Protein AF-0000000067923051 (afdb_homodimer)

Structure (mmCIF, N/CA/C/O backbone):
data_AF-0000000067923051-model_v1
#
loop_
_entity.id
_entity.type
_entity.pdbx_description
1 polymer 'DUF2214 family protein'
#
loop_
_atom_site.group_PDB
_atom_site.id
_atom_site.type_symbol
_atom_site.label_atom_id
_atom_site.label_alt_id
_atom_site.label_comp_id
_atom_site.label_asym_id
_atom_site.label_entity_id
_atom_site.label_seq_id
_atom_site.pdbx_PDB_ins_code
_atom_site.Cartn_x
_atom_site.Cartn_y
_atom_site.Cartn_z
_atom_site.occupancy
_atom_site.B_iso_or_equiv
_atom_site.auth_seq_id
_atom_site.auth_comp_id
_atom_site.auth_asym_id
_atom_site.auth_atom_id
_atom_site.pdbx_PDB_model_num
ATOM 1 N N . MET A 1 1 ? -1.941 29.609 -0.959 1 61.81 1 MET A N 1
ATOM 2 C CA . MET A 1 1 ? -1.541 28.203 -0.786 1 61.81 1 MET A CA 1
ATOM 3 C C . MET A 1 1 ? -0.637 27.766 -1.928 1 61.81 1 MET A C 1
ATOM 5 O O . MET A 1 1 ? -0.939 28 -3.098 1 61.81 1 MET A O 1
ATOM 9 N N . ASP A 1 2 ? 0.569 27.281 -1.542 1 86.69 2 ASP A N 1
ATOM 10 C CA . ASP A 1 2 ? 1.596 27.062 -2.557 1 86.69 2 ASP A CA 1
ATOM 11 C C . ASP A 1 2 ? 1.336 25.781 -3.334 1 86.69 2 ASP A C 1
ATOM 13 O O . ASP A 1 2 ? 1.237 24.703 -2.744 1 86.69 2 ASP A O 1
ATOM 17 N N . THR A 1 3 ? 0.92 25.875 -4.52 1 93.81 3 THR A N 1
ATOM 18 C CA . THR A 1 3 ? 0.62 24.797 -5.457 1 93.81 3 THR A CA 1
ATOM 19 C C . THR A 1 3 ? 1.786 23.812 -5.547 1 93.81 3 THR A C 1
ATOM 21 O O . THR A 1 3 ? 1.579 22.609 -5.637 1 93.81 3 THR A O 1
ATOM 24 N N . THR A 1 4 ? 2.941 24.328 -5.488 1 95.94 4 THR A N 1
ATOM 25 C CA . THR A 1 4 ? 4.121 23.469 -5.535 1 95.94 4 THR A CA 1
ATOM 26 C C . THR A 1 4 ? 4.152 22.516 -4.34 1 95.94 4 THR A C 1
ATOM 28 O O . THR A 1 4 ? 4.41 21.328 -4.492 1 95.94 4 THR A O 1
ATOM 31 N N . ASP A 1 5 ? 3.881 23.047 -3.227 1 96.62 5 ASP A N 1
ATOM 32 C CA . ASP A 1 5 ? 3.855 22.234 -2.01 1 96.62 5 ASP A CA 1
ATOM 33 C C . ASP A 1 5 ? 2.812 21.125 -2.111 1 96.62 5 ASP A C 1
ATOM 35 O O . ASP A 1 5 ? 3.096 19.969 -1.783 1 96.62 5 ASP A O 1
ATOM 39 N N . LEU A 1 6 ? 1.64 21.484 -2.541 1 96.75 6 LEU A N 1
ATOM 40 C CA . LEU A 1 6 ? 0.567 20.5 -2.676 1 96.75 6 LEU A CA 1
ATOM 41 C C . LEU A 1 6 ? 0.944 19.422 -3.676 1 96.75 6 LEU A C 1
ATOM 43 O O . LEU A 1 6 ? 0.779 18.234 -3.4 1 96.75 6 LEU A O 1
ATOM 47 N N . LEU A 1 7 ? 1.482 19.812 -4.812 1 98 7 LEU A N 1
ATOM 48 C CA . LEU A 1 7 ? 1.81 18.859 -5.867 1 98 7 LEU A CA 1
ATOM 49 C C . LEU A 1 7 ? 2.91 17.906 -5.422 1 98 7 LEU A C 1
ATOM 51 O O . LEU A 1 7 ? 2.857 16.719 -5.715 1 98 7 LEU A O 1
ATOM 55 N N . LEU A 1 8 ? 3.889 18.422 -4.703 1 98.06 8 LEU A N 1
ATOM 56 C CA . LEU A 1 8 ? 4.965 17.578 -4.195 1 98.06 8 LEU A CA 1
ATOM 57 C C . LEU A 1 8 ? 4.441 16.609 -3.143 1 98.06 8 LEU A C 1
ATOM 59 O O . LEU A 1 8 ? 4.848 15.438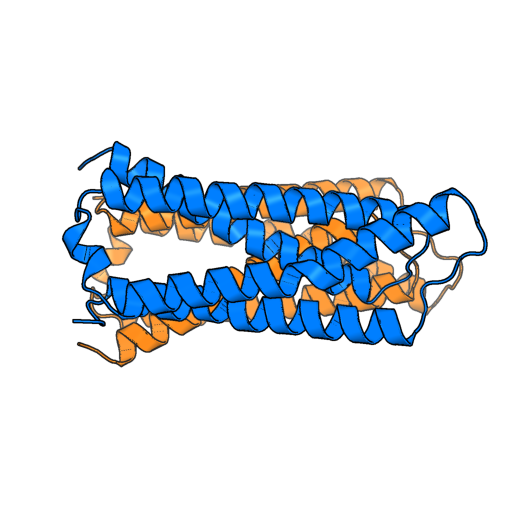 -3.111 1 98.06 8 LEU A O 1
ATOM 63 N N . ALA A 1 9 ? 3.57 17.062 -2.297 1 97.62 9 ALA A N 1
ATOM 64 C CA . ALA A 1 9 ? 2.969 16.203 -1.291 1 97.62 9 ALA A CA 1
ATOM 65 C C . ALA A 1 9 ? 2.174 15.07 -1.945 1 97.62 9 ALA A C 1
ATOM 67 O O . ALA A 1 9 ? 2.295 13.906 -1.555 1 97.62 9 ALA A O 1
ATOM 68 N N . ILE A 1 10 ? 1.399 15.391 -2.926 1 98.5 10 ILE A N 1
ATOM 69 C CA . ILE A 1 10 ? 0.589 14.414 -3.646 1 98.5 10 ILE A CA 1
ATOM 70 C C . ILE A 1 10 ? 1.496 13.383 -4.312 1 98.5 10 ILE A C 1
ATOM 72 O O . ILE A 1 10 ? 1.288 12.18 -4.168 1 98.5 10 ILE A O 1
ATOM 76 N N . ALA A 1 11 ? 2.49 13.867 -5.035 1 98.75 11 ALA A N 1
ATOM 77 C CA . ALA A 1 11 ? 3.416 12.969 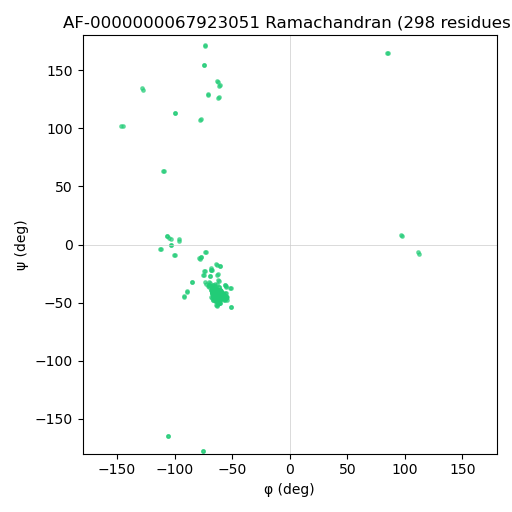-5.719 1 98.75 11 ALA A CA 1
ATOM 78 C C . ALA A 1 11 ? 4.086 12.016 -4.73 1 98.75 11 ALA A C 1
ATOM 80 O O . ALA A 1 11 ? 4.176 10.812 -4.984 1 98.75 11 ALA A O 1
ATOM 81 N N . HIS A 1 12 ? 4.551 12.602 -3.611 1 98.69 12 HIS A N 1
ATOM 82 C CA . HIS A 1 12 ? 5.234 11.797 -2.604 1 98.69 12 HIS A CA 1
ATOM 83 C C . HIS A 1 12 ? 4.305 10.75 -2.012 1 98.69 12 HIS A C 1
ATOM 85 O O . HIS A 1 12 ? 4.684 9.578 -1.886 1 98.69 12 HIS A O 1
ATOM 91 N N . HIS A 1 13 ? 3.107 11.102 -1.677 1 98.44 13 HIS A N 1
ATOM 92 C CA . HIS A 1 13 ? 2.139 10.164 -1.121 1 98.44 13 HIS A CA 1
ATOM 93 C C . HIS A 1 13 ? 1.815 9.055 -2.113 1 98.44 13 HIS A C 1
ATOM 95 O O . HIS A 1 13 ? 1.752 7.883 -1.74 1 98.44 13 HIS A O 1
ATOM 101 N N . LEU A 1 14 ? 1.614 9.391 -3.352 1 98.81 14 LEU A N 1
ATOM 102 C CA . LEU A 1 14 ? 1.279 8.391 -4.363 1 98.81 14 LEU A CA 1
ATOM 103 C C . LEU A 1 14 ? 2.412 7.387 -4.535 1 98.81 14 LEU A C 1
ATOM 105 O O . LEU A 1 14 ? 2.168 6.188 -4.688 1 98.81 14 LEU A O 1
ATOM 109 N N . LEU A 1 15 ? 3.602 7.898 -4.512 1 98.88 15 LEU A N 1
ATOM 110 C CA . LEU A 1 15 ? 4.758 7.02 -4.648 1 98.88 15 LEU A CA 1
ATOM 111 C C . LEU A 1 15 ? 4.871 6.086 -3.447 1 98.88 15 LEU A C 1
ATOM 113 O O . LEU A 1 15 ? 5.117 4.887 -3.611 1 98.88 15 LEU A O 1
ATOM 117 N N . VAL A 1 16 ? 4.68 6.602 -2.234 1 98.81 16 VAL A N 1
ATOM 118 C CA . VAL A 1 16 ? 4.816 5.789 -1.029 1 98.81 16 VAL A CA 1
ATOM 119 C C . VAL A 1 16 ? 3.711 4.738 -0.984 1 98.81 16 VAL A C 1
ATOM 121 O O . VAL A 1 16 ? 3.957 3.582 -0.634 1 98.81 16 VAL A O 1
ATOM 124 N N . PHE A 1 17 ? 2.518 5.062 -1.359 1 98.81 17 PHE A N 1
ATOM 125 C CA . PHE A 1 17 ? 1.426 4.098 -1.406 1 98.81 17 PHE A CA 1
ATOM 126 C C . PHE A 1 17 ? 1.684 3.039 -2.473 1 98.81 17 PHE A C 1
ATOM 128 O O . PHE A 1 17 ? 1.348 1.867 -2.287 1 98.81 17 PHE A O 1
ATOM 135 N N . SER A 1 18 ? 2.207 3.496 -3.6 1 98.75 18 SER A N 1
ATOM 136 C CA . SER A 1 18 ? 2.562 2.535 -4.641 1 98.75 18 SER A CA 1
ATOM 137 C C . SER A 1 18 ? 3.592 1.53 -4.133 1 98.75 18 SER A C 1
ATOM 139 O O . SER A 1 18 ? 3.506 0.339 -4.438 1 98.75 18 SER A O 1
ATOM 141 N N . LEU A 1 19 ? 4.551 2.053 -3.359 1 98.88 19 LEU A N 1
ATOM 142 C CA . LEU A 1 19 ? 5.559 1.157 -2.801 1 98.88 19 LEU A CA 1
ATOM 143 C C . LEU A 1 19 ? 4.922 0.142 -1.858 1 98.88 19 LEU A C 1
ATOM 145 O O . LEU A 1 19 ? 5.309 -1.028 -1.847 1 98.88 19 LEU A O 1
ATOM 149 N N . ALA A 1 20 ? 3.947 0.548 -1.05 1 98.75 20 ALA A N 1
ATOM 150 C CA . ALA A 1 20 ? 3.215 -0.381 -0.195 1 98.75 20 ALA A CA 1
ATOM 151 C C . ALA A 1 20 ? 2.568 -1.491 -1.019 1 98.75 20 ALA A C 1
ATOM 153 O O . ALA A 1 20 ? 2.629 -2.666 -0.645 1 98.75 20 ALA A O 1
ATOM 154 N N . GLY A 1 21 ? 1.961 -1.12 -2.145 1 98.75 21 GLY A N 1
ATOM 155 C CA . GLY A 1 21 ? 1.379 -2.105 -3.041 1 98.75 21 GLY A CA 1
ATOM 156 C C . GLY A 1 21 ? 2.398 -3.082 -3.598 1 98.75 21 GLY A C 1
ATOM 157 O O . GLY A 1 21 ? 2.133 -4.285 -3.678 1 98.75 21 GLY A O 1
ATOM 158 N N . ILE A 1 22 ? 3.51 -2.531 -3.932 1 98.81 22 ILE A N 1
ATOM 159 C CA . ILE A 1 22 ? 4.566 -3.35 -4.516 1 98.81 22 ILE A CA 1
ATOM 160 C C . ILE A 1 22 ? 5.102 -4.324 -3.473 1 98.81 22 ILE A C 1
ATOM 162 O O . ILE A 1 22 ? 5.34 -5.496 -3.773 1 98.81 22 ILE A O 1
ATOM 166 N N . ILE A 1 23 ? 5.293 -3.855 -2.248 1 98.81 23 ILE A N 1
ATOM 167 C CA . ILE A 1 23 ? 5.742 -4.734 -1.171 1 98.81 23 ILE A CA 1
ATOM 168 C C . ILE A 1 23 ? 4.699 -5.82 -0.927 1 98.81 23 ILE A C 1
ATOM 170 O O . ILE A 1 23 ? 5.047 -6.992 -0.752 1 98.81 23 ILE A O 1
ATOM 174 N N . GLY A 1 24 ? 3.412 -5.492 -0.919 1 98.56 24 GLY A N 1
ATOM 175 C CA . GLY A 1 24 ? 2.355 -6.484 -0.812 1 98.56 24 GLY A CA 1
ATOM 176 C C . GLY A 1 24 ? 2.395 -7.52 -1.92 1 98.56 24 GLY A C 1
ATOM 177 O O . GLY A 1 24 ? 2.217 -8.711 -1.669 1 98.56 24 GLY A O 1
ATOM 178 N N . ALA A 1 25 ? 2.643 -7.035 -3.131 1 98.5 25 ALA A N 1
ATOM 179 C CA . ALA A 1 25 ? 2.742 -7.926 -4.281 1 98.5 25 ALA A CA 1
ATOM 180 C C . ALA A 1 25 ? 3.887 -8.922 -4.109 1 98.5 25 ALA A C 1
ATOM 182 O O . ALA A 1 25 ? 3.713 -10.125 -4.324 1 98.5 25 ALA A O 1
ATOM 183 N N . GLU A 1 26 ? 5.027 -8.406 -3.721 1 98.81 26 GLU A N 1
ATOM 184 C CA . GLU A 1 26 ? 6.168 -9.289 -3.523 1 98.81 26 GLU A CA 1
ATOM 185 C C . GLU A 1 26 ? 5.914 -10.281 -2.391 1 98.81 26 GLU A C 1
ATOM 187 O O . GLU A 1 26 ? 6.285 -11.453 -2.486 1 98.81 26 GLU A O 1
ATOM 192 N N . PHE A 1 27 ? 5.328 -9.797 -1.352 1 98.44 27 PHE A N 1
ATOM 193 C CA . PHE A 1 27 ? 5.043 -10.602 -0.172 1 98.44 27 PHE A CA 1
ATOM 194 C C . PHE A 1 27 ? 4.223 -11.828 -0.543 1 98.44 27 PHE A C 1
ATOM 196 O O . PHE A 1 27 ? 4.531 -12.945 -0.108 1 98.44 27 PHE A O 1
ATOM 203 N N . VAL A 1 28 ? 3.238 -11.656 -1.415 1 97.5 28 VAL A N 1
ATOM 204 C CA . VAL A 1 28 ? 2.365 -12.789 -1.702 1 97.5 28 VAL A CA 1
ATOM 205 C C . VAL A 1 28 ? 2.994 -13.664 -2.779 1 97.5 28 VAL A C 1
ATOM 207 O O . VAL A 1 28 ? 2.814 -14.883 -2.777 1 97.5 28 VAL A O 1
ATOM 210 N N . LEU A 1 29 ? 3.705 -13.102 -3.678 1 97.81 29 LEU A N 1
ATOM 211 C CA . LEU A 1 29 ? 4.289 -13.875 -4.77 1 97.81 29 LEU A CA 1
ATOM 212 C C . LEU A 1 29 ? 5.352 -14.836 -4.242 1 97.81 29 LEU A C 1
ATOM 214 O O . LEU A 1 29 ? 5.434 -15.977 -4.691 1 97.81 29 LEU A O 1
ATOM 218 N N . VAL A 1 30 ? 6.117 -14.422 -3.295 1 98.19 30 VAL A N 1
ATOM 219 C CA . VAL A 1 30 ? 7.207 -15.266 -2.818 1 98.19 30 VAL A CA 1
ATOM 220 C C . VAL A 1 30 ? 6.648 -16.422 -1.997 1 98.19 30 VAL A C 1
ATOM 222 O O . VAL A 1 30 ? 7.379 -17.344 -1.632 1 98.19 30 VAL A O 1
ATOM 225 N N . ARG A 1 31 ? 5.395 -16.422 -1.74 1 96.5 31 ARG A N 1
ATOM 226 C CA . ARG A 1 31 ? 4.77 -17.469 -0.945 1 96.5 31 ARG A CA 1
ATOM 227 C C . ARG A 1 31 ? 4.02 -18.453 -1.834 1 96.5 31 ARG A C 1
ATOM 229 O O . ARG A 1 31 ? 3.42 -19.422 -1.341 1 96.5 31 ARG A O 1
ATOM 236 N N . GLY A 1 32 ? 4.051 -18.188 -3.129 1 94.5 32 GLY A N 1
ATOM 237 C CA . GLY A 1 32 ? 3.398 -19.078 -4.082 1 94.5 32 GLY A CA 1
ATOM 238 C C . GLY A 1 32 ? 4.375 -19.922 -4.871 1 94.5 32 GLY A C 1
ATOM 239 O O . GLY A 1 32 ? 5.52 -20.109 -4.457 1 94.5 32 GLY A O 1
ATOM 240 N N . ASP A 1 33 ? 3.844 -20.516 -5.98 1 92.75 33 ASP A N 1
ATOM 241 C CA . ASP A 1 33 ? 4.695 -21.281 -6.879 1 92.75 33 ASP A CA 1
ATOM 242 C C . ASP A 1 33 ? 5.637 -20.375 -7.664 1 92.75 33 ASP A C 1
ATOM 244 O O . ASP A 1 33 ? 5.199 -19.422 -8.305 1 92.75 33 ASP A O 1
ATOM 248 N N . LEU A 1 34 ? 6.883 -20.797 -7.586 1 96.31 34 LEU A N 1
ATOM 249 C CA . LEU A 1 34 ? 7.898 -19.938 -8.195 1 96.31 34 LEU A CA 1
ATOM 250 C C . LEU A 1 34 ? 8.477 -20.594 -9.445 1 96.31 34 LEU A C 1
ATOM 252 O O . LEU A 1 34 ? 9.672 -20.875 -9.516 1 96.31 34 LEU A O 1
ATOM 256 N N . GLY A 1 35 ? 7.574 -20.766 -10.398 1 94.69 35 GLY A N 1
ATOM 257 C CA . GLY A 1 35 ? 8.047 -21.188 -11.711 1 94.69 35 GLY A CA 1
ATOM 258 C C . GLY A 1 35 ? 8.711 -20.062 -12.484 1 94.69 35 GLY A C 1
ATOM 259 O O . GLY A 1 35 ? 8.773 -18.922 -12.016 1 94.69 35 GLY A O 1
ATOM 260 N N . ALA A 1 36 ? 9.117 -20.297 -13.648 1 95.56 36 ALA A N 1
ATOM 261 C CA . ALA A 1 36 ? 9.898 -19.359 -14.461 1 95.56 36 ALA A CA 1
ATOM 262 C C . ALA A 1 36 ? 9.117 -18.094 -14.734 1 95.56 36 ALA A C 1
ATOM 264 O O . ALA A 1 36 ? 9.656 -16.984 -14.648 1 95.56 36 ALA A O 1
ATOM 265 N N . ALA A 1 37 ? 7.879 -18.203 -15.055 1 94.31 37 ALA A N 1
ATOM 266 C CA . ALA A 1 37 ? 7.047 -17.047 -15.367 1 94.31 37 ALA A CA 1
ATOM 267 C C . ALA A 1 37 ? 6.879 -16.141 -14.148 1 94.31 37 ALA A C 1
ATOM 269 O O . ALA A 1 37 ? 6.953 -14.922 -14.266 1 94.31 37 ALA A O 1
ATOM 270 N N . THR A 1 38 ? 6.676 -16.766 -13.039 1 96.19 38 THR A N 1
ATOM 271 C CA . THR A 1 38 ? 6.508 -16 -11.805 1 96.19 38 THR A CA 1
ATOM 272 C C . THR A 1 38 ? 7.809 -15.312 -11.414 1 96.19 38 THR A C 1
ATOM 274 O O . THR A 1 38 ? 7.793 -14.164 -10.953 1 96.19 38 THR A O 1
ATOM 277 N N . LEU A 1 39 ? 8.922 -15.977 -11.602 1 97.88 39 LEU A N 1
ATOM 278 C CA . LEU A 1 39 ? 10.219 -15.391 -11.266 1 97.88 39 LEU A CA 1
ATOM 279 C C . LEU A 1 39 ? 10.516 -14.195 -12.156 1 97.88 39 LEU A C 1
ATOM 281 O O . LEU A 1 39 ? 11.062 -13.188 -11.688 1 97.88 39 LEU A O 1
ATOM 285 N N . LYS A 1 40 ? 10.195 -14.289 -13.398 1 97.25 40 LYS A N 1
ATOM 286 C CA . LYS A 1 40 ? 10.359 -13.156 -14.312 1 97.25 40 LYS A CA 1
ATOM 287 C C . LYS A 1 40 ? 9.508 -11.969 -13.875 1 97.25 40 LYS A C 1
ATOM 289 O O . LYS A 1 40 ? 9.984 -10.836 -13.844 1 97.25 40 LYS A O 1
ATOM 294 N N . ARG A 1 41 ? 8.305 -12.211 -13.492 1 97.06 41 ARG A N 1
ATOM 295 C CA . ARG A 1 41 ? 7.406 -11.172 -13 1 97.06 41 ARG A CA 1
ATOM 296 C C . ARG A 1 41 ? 7.938 -10.555 -11.711 1 97.06 41 ARG A C 1
ATOM 298 O O . ARG A 1 41 ? 7.902 -9.336 -11.547 1 97.06 41 ARG A O 1
ATOM 305 N N . LEU A 1 42 ? 8.344 -11.445 -10.859 1 98.12 42 LEU A N 1
ATOM 306 C CA . LEU A 1 42 ? 8.875 -11 -9.57 1 98.12 42 LEU A CA 1
ATOM 307 C C . LEU A 1 42 ? 10.07 -10.078 -9.773 1 98.12 42 LEU A C 1
ATOM 309 O O . LEU A 1 42 ? 10.18 -9.039 -9.117 1 98.12 42 LEU A O 1
ATOM 313 N N . ALA A 1 43 ? 10.953 -10.398 -10.641 1 98.38 43 ALA A N 1
ATOM 314 C CA . ALA A 1 43 ? 12.102 -9.555 -10.969 1 98.38 43 ALA A CA 1
ATOM 315 C C . ALA A 1 43 ? 11.648 -8.211 -11.531 1 98.38 43 ALA A C 1
ATOM 317 O O . ALA A 1 43 ? 12.219 -7.168 -11.195 1 98.38 43 ALA A O 1
ATOM 318 N N . GLY A 1 44 ? 10.656 -8.25 -12.391 1 98.44 44 GLY A N 1
ATOM 319 C CA . GLY A 1 44 ? 10.102 -7.023 -12.93 1 98.44 44 GLY A CA 1
ATOM 320 C C . GLY A 1 44 ? 9.477 -6.137 -11.867 1 98.44 44 GLY A C 1
ATOM 321 O O . GLY A 1 44 ? 9.703 -4.922 -11.852 1 98.44 44 GLY A O 1
ATOM 322 N N . ILE A 1 45 ? 8.703 -6.703 -11.016 1 98.62 45 ILE A N 1
ATOM 323 C CA . ILE A 1 45 ? 8.055 -5.992 -9.914 1 98.62 45 ILE A CA 1
ATOM 324 C C . ILE A 1 45 ? 9.117 -5.371 -9.008 1 98.62 45 ILE A C 1
ATOM 326 O O . ILE A 1 45 ? 8.984 -4.223 -8.578 1 98.62 45 ILE A O 1
ATOM 330 N N . ASP A 1 46 ? 10.18 -6.133 -8.766 1 98.81 46 ASP A N 1
ATOM 331 C CA . ASP A 1 46 ? 11.25 -5.637 -7.91 1 98.81 46 ASP A CA 1
ATOM 332 C C . ASP A 1 46 ? 11.977 -4.461 -8.562 1 98.81 46 ASP A C 1
ATOM 334 O O . ASP A 1 46 ? 12.422 -3.541 -7.875 1 98.81 46 ASP A O 1
ATOM 338 N N . ARG A 1 47 ? 12.109 -4.488 -9.859 1 98.56 47 ARG A N 1
ATOM 339 C CA . ARG A 1 47 ? 12.672 -3.34 -10.57 1 98.56 47 ARG A CA 1
ATOM 340 C C . ARG A 1 47 ? 11.828 -2.092 -10.344 1 98.56 47 ARG A C 1
ATOM 342 O O . ARG A 1 47 ? 12.359 -1.014 -10.07 1 98.56 47 ARG A O 1
ATOM 349 N N . HIS A 1 48 ? 10.555 -2.223 -10.461 1 98.56 48 HIS A N 1
ATOM 350 C CA . HIS A 1 48 ? 9.656 -1.112 -10.18 1 98.56 48 HIS A CA 1
ATOM 351 C C . HIS A 1 48 ? 9.789 -0.648 -8.734 1 98.56 48 HIS A C 1
ATOM 353 O O . HIS A 1 48 ? 9.727 0.551 -8.453 1 98.56 48 HIS A O 1
ATOM 359 N N . TYR A 1 49 ? 9.945 -1.615 -7.859 1 98.81 49 TYR A N 1
ATOM 360 C CA . TYR A 1 49 ? 10.211 -1.307 -6.457 1 98.81 49 TYR A CA 1
ATOM 361 C C . TYR A 1 49 ? 11.375 -0.333 -6.328 1 98.81 49 TYR A C 1
ATOM 363 O O . TYR A 1 49 ? 11.258 0.702 -5.668 1 98.81 49 TYR A O 1
ATOM 371 N N . GLY A 1 50 ? 12.5 -0.639 -6.914 1 98.56 50 GLY A N 1
ATOM 372 C CA . GLY A 1 50 ? 13.68 0.211 -6.848 1 98.56 50 GLY A CA 1
ATOM 373 C C . GLY A 1 50 ? 13.453 1.591 -7.434 1 98.56 50 GLY A C 1
ATOM 374 O O . GLY A 1 50 ? 13.883 2.594 -6.859 1 98.56 50 GLY A O 1
ATOM 375 N N . ILE A 1 51 ? 12.797 1.675 -8.555 1 98.81 51 ILE A N 1
ATOM 376 C CA . ILE A 1 51 ? 12.523 2.936 -9.234 1 98.81 51 ILE A CA 1
ATOM 377 C C . ILE A 1 51 ? 11.633 3.812 -8.352 1 98.81 51 ILE A C 1
ATOM 379 O O . ILE A 1 51 ? 11.922 4.996 -8.148 1 98.81 51 ILE A O 1
ATOM 383 N N . ILE A 1 52 ? 10.609 3.217 -7.844 1 98.88 52 ILE A N 1
ATOM 384 C CA . ILE A 1 52 ? 9.656 3.951 -7.012 1 98.88 52 ILE A CA 1
ATOM 385 C C . ILE A 1 52 ? 10.359 4.43 -5.738 1 98.88 52 ILE A C 1
ATOM 387 O O . ILE A 1 52 ? 10.156 5.566 -5.305 1 98.88 52 ILE A O 1
ATOM 391 N N . ALA A 1 53 ? 11.148 3.541 -5.148 1 98.81 53 ALA A N 1
ATOM 392 C CA . ALA A 1 53 ? 11.891 3.926 -3.955 1 98.81 53 ALA A CA 1
ATOM 393 C C . ALA A 1 53 ? 12.797 5.117 -4.234 1 98.81 53 ALA A C 1
ATOM 395 O O . ALA A 1 53 ? 12.875 6.051 -3.432 1 98.81 53 ALA A O 1
ATOM 396 N N . ALA A 1 54 ? 13.484 5.137 -5.336 1 98.81 54 ALA A N 1
ATOM 397 C CA . ALA A 1 54 ? 14.359 6.246 -5.715 1 98.81 54 ALA A CA 1
ATOM 398 C C . ALA A 1 54 ? 13.555 7.527 -5.91 1 98.81 54 ALA A C 1
ATOM 400 O O . ALA A 1 54 ? 13.969 8.602 -5.457 1 98.81 54 ALA A O 1
ATOM 401 N N . LEU A 1 55 ? 12.438 7.418 -6.559 1 98.88 55 LEU A N 1
ATOM 402 C CA . LEU A 1 55 ? 11.586 8.578 -6.797 1 98.88 55 LEU A CA 1
ATOM 403 C C . LEU A 1 55 ? 11.047 9.133 -5.484 1 98.88 55 LEU A C 1
ATOM 405 O O . LEU A 1 55 ? 10.875 10.352 -5.344 1 98.88 55 LEU A O 1
ATOM 409 N N . ILE A 1 56 ? 10.75 8.273 -4.527 1 98.88 56 ILE A N 1
ATOM 410 C CA . ILE A 1 56 ? 10.297 8.711 -3.213 1 98.88 56 ILE A CA 1
ATOM 411 C C . ILE A 1 56 ? 11.352 9.609 -2.576 1 98.88 56 ILE A C 1
ATOM 413 O O . ILE A 1 56 ? 11.031 10.664 -2.025 1 98.88 56 ILE A O 1
ATOM 417 N N . VAL A 1 57 ? 12.578 9.203 -2.662 1 98.69 57 VAL A N 1
ATOM 418 C CA . VAL A 1 57 ? 13.672 9.969 -2.08 1 98.69 57 VAL A CA 1
ATOM 419 C C . VAL A 1 57 ? 13.805 11.305 -2.809 1 98.69 57 VAL A C 1
ATOM 421 O O . VAL A 1 57 ? 13.914 12.359 -2.174 1 98.69 57 VAL A O 1
ATOM 424 N N . ILE A 1 58 ? 13.773 11.258 -4.145 1 98.81 58 ILE A N 1
ATOM 425 C CA . ILE A 1 58 ? 13.93 12.461 -4.949 1 98.81 58 ILE A CA 1
ATOM 426 C C . ILE A 1 58 ? 12.805 13.445 -4.621 1 98.81 58 ILE A C 1
ATOM 428 O O . ILE A 1 58 ? 13.062 14.609 -4.305 1 98.81 58 ILE A O 1
ATOM 432 N N . VAL A 1 59 ? 11.555 13.039 -4.629 1 98.75 59 VAL A N 1
ATOM 433 C CA . VAL A 1 59 ? 10.422 13.906 -4.348 1 98.75 59 VAL A CA 1
ATOM 434 C C . VAL A 1 59 ? 10.453 14.344 -2.885 1 98.75 59 VAL A C 1
ATOM 436 O O . VAL A 1 59 ? 10.102 15.484 -2.564 1 98.75 59 VAL A O 1
ATOM 439 N N . GLY A 1 60 ? 10.883 13.438 -2.018 1 98 60 GLY A N 1
ATOM 440 C CA . GLY A 1 60 ? 11.047 13.797 -0.619 1 98 60 GLY A CA 1
ATOM 441 C C . GLY A 1 60 ? 12.039 14.93 -0.409 1 98 60 GLY A C 1
ATOM 442 O O . GLY A 1 60 ? 11.766 15.867 0.35 1 98 60 GLY A O 1
ATOM 443 N N . VAL A 1 61 ? 13.156 14.836 -1.029 1 98 61 VAL A N 1
ATOM 444 C CA . VAL A 1 61 ? 14.156 15.898 -0.955 1 98 61 VAL A CA 1
ATOM 445 C C . VAL A 1 61 ? 13.586 17.188 -1.525 1 98 61 VAL A C 1
ATOM 447 O O . VAL A 1 61 ? 13.789 18.266 -0.962 1 98 61 VAL A O 1
ATOM 450 N N . CYS A 1 62 ? 12.852 17.125 -2.596 1 97.94 62 CYS A N 1
ATOM 451 C CA . CYS A 1 62 ? 12.203 18.297 -3.166 1 97.94 62 CYS A CA 1
ATOM 452 C C . CYS A 1 62 ? 11.219 18.906 -2.18 1 97.94 62 CYS A C 1
ATOM 454 O O . CYS A 1 62 ? 11.102 20.125 -2.082 1 97.94 62 CYS A O 1
ATOM 456 N N . ARG A 1 63 ? 10.547 18.094 -1.437 1 97.19 63 ARG A N 1
ATOM 457 C CA . ARG A 1 63 ? 9.609 18.609 -0.438 1 97.19 63 ARG A CA 1
ATOM 458 C C . ARG A 1 63 ? 10.352 19.359 0.663 1 97.19 63 ARG A C 1
ATOM 460 O O . ARG A 1 63 ? 9.867 20.375 1.158 1 97.19 63 ARG A O 1
ATOM 467 N N . VAL A 1 64 ? 11.461 18.859 1.016 1 96.75 64 VAL A N 1
ATOM 468 C CA . VAL A 1 64 ? 12.258 19.469 2.076 1 96.75 64 VAL A CA 1
ATOM 469 C C . VAL A 1 64 ? 12.766 20.828 1.616 1 96.75 64 VAL A C 1
ATOM 471 O O . VAL A 1 64 ? 12.766 21.797 2.387 1 96.75 64 VAL A O 1
ATOM 474 N N . ILE A 1 65 ? 13.133 20.953 0.384 1 96.25 65 ILE A N 1
ATOM 475 C CA . ILE A 1 65 ? 13.805 22.141 -0.136 1 96.25 65 ILE A CA 1
ATOM 476 C C . ILE A 1 65 ? 12.766 23.141 -0.621 1 96.25 65 ILE A C 1
ATOM 478 O O . ILE A 1 65 ? 12.891 24.344 -0.363 1 96.25 65 ILE A O 1
ATOM 482 N N . PHE A 1 66 ? 11.688 22.672 -1.272 1 95.38 66 PHE A N 1
ATOM 483 C CA . PHE A 1 66 ? 10.789 23.578 -1.979 1 95.38 66 PHE A CA 1
ATOM 484 C C . PHE A 1 66 ? 9.43 23.625 -1.294 1 95.38 66 PHE A C 1
ATOM 486 O O . PHE A 1 66 ? 8.547 24.375 -1.716 1 95.38 66 PHE A O 1
ATOM 493 N N . GLY A 1 67 ? 9.258 22.828 -0.267 1 92.81 67 GLY A N 1
ATOM 494 C CA . GLY A 1 67 ? 7.988 22.844 0.448 1 92.81 67 GLY A CA 1
ATOM 495 C C . GLY A 1 67 ? 7.805 24.062 1.311 1 92.81 67 GLY A C 1
ATOM 496 O O . GLY A 1 67 ? 8.742 24.84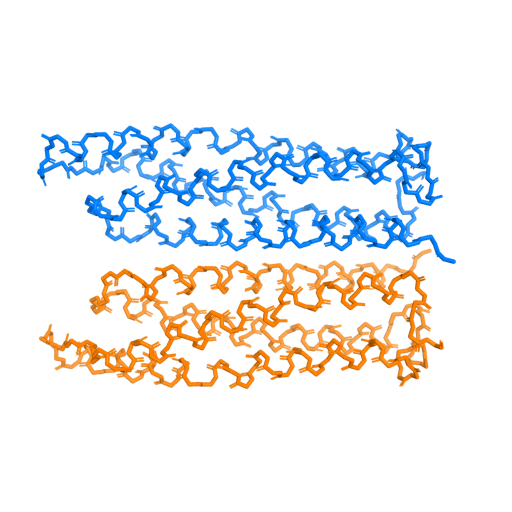4 1.501 1 92.81 67 GLY A O 1
ATOM 497 N N . LEU A 1 68 ? 6.668 24.281 1.851 1 91.5 68 LEU A N 1
ATOM 498 C CA . LEU A 1 68 ? 6.254 25.484 2.568 1 91.5 68 LEU A CA 1
ATOM 499 C C . LEU A 1 68 ? 6.973 25.594 3.908 1 91.5 68 LEU A C 1
ATOM 501 O O . LEU A 1 68 ? 7.25 26.688 4.383 1 91.5 68 LEU A O 1
ATOM 505 N N . LYS A 1 69 ? 7.262 24.5 4.594 1 90.88 69 LYS A N 1
ATOM 506 C CA . LYS A 1 69 ? 7.797 24.516 5.949 1 90.88 69 LYS A CA 1
ATOM 507 C C . LYS A 1 69 ? 9.273 24.906 5.957 1 90.88 69 LYS A C 1
ATOM 509 O O . LYS A 1 69 ? 9.789 25.375 6.969 1 90.88 69 LYS A O 1
ATOM 514 N N . GLY A 1 70 ? 9.953 24.609 4.75 1 90.69 70 GLY A N 1
ATOM 515 C CA . GLY A 1 70 ? 11.375 24.891 4.664 1 90.69 70 GLY A CA 1
ATOM 516 C C . GLY A 1 70 ? 12.242 23.781 5.227 1 90.69 70 GLY A C 1
ATOM 517 O O . GLY A 1 70 ? 11.773 22.953 6.004 1 90.69 70 GLY A O 1
ATOM 518 N N . TRP A 1 71 ? 13.516 23.812 4.926 1 92.56 71 TRP A N 1
ATOM 519 C CA . TRP A 1 71 ? 14.414 22.703 5.246 1 92.56 71 TRP A CA 1
ATOM 520 C C . TRP A 1 71 ? 14.703 22.656 6.742 1 92.56 71 TRP A C 1
ATOM 522 O O . TRP A 1 71 ? 14.906 21.578 7.312 1 92.56 71 TRP A O 1
ATOM 532 N N . GLU A 1 72 ? 14.781 23.75 7.484 1 92.81 72 GLU A N 1
ATOM 533 C CA . GLU A 1 72 ? 15.125 23.812 8.898 1 92.81 72 GLU A CA 1
ATOM 534 C C . GLU A 1 72 ? 14.102 23.078 9.75 1 92.81 72 GLU A C 1
ATOM 536 O O . GLU A 1 72 ? 14.445 22.5 10.781 1 92.81 72 GLU A O 1
ATOM 541 N N . PHE A 1 73 ? 12.875 23.141 9.305 1 92.12 73 PHE A N 1
ATOM 542 C CA . PHE A 1 73 ? 11.82 22.406 9.992 1 92.12 73 PHE A CA 1
ATOM 543 C C . PHE A 1 73 ? 12.164 20.922 10.07 1 92.12 73 PHE A C 1
ATOM 545 O O . PHE A 1 73 ? 11.883 20.266 11.078 1 92.12 73 PHE A O 1
ATOM 552 N N . TYR A 1 74 ? 12.805 20.422 9.062 1 94.88 74 TYR A N 1
ATOM 553 C CA . TYR A 1 74 ? 13.047 18.984 8.938 1 94.88 74 TYR A CA 1
ATOM 554 C C . TYR A 1 74 ? 14.375 18.594 9.562 1 94.88 74 TYR A C 1
ATOM 556 O O . TYR A 1 74 ? 14.445 17.656 10.352 1 94.88 74 TYR A O 1
ATOM 564 N N . VAL A 1 75 ? 15.375 19.359 9.289 1 94.75 75 VAL A N 1
ATOM 565 C CA . VAL A 1 75 ? 16.719 18.922 9.617 1 94.75 75 VAL A CA 1
ATOM 566 C C . VAL A 1 75 ? 16.906 18.891 11.133 1 94.75 75 VAL A C 1
ATOM 568 O O . VAL A 1 75 ? 17.688 18.094 11.656 1 94.75 75 VAL A O 1
ATOM 571 N N . TYR A 1 76 ? 16.125 19.562 11.898 1 95.81 76 TYR A N 1
ATOM 572 C CA . TYR A 1 76 ? 16.297 19.594 13.344 1 95.81 76 TYR A CA 1
ATOM 573 C C . TYR A 1 76 ? 15.25 18.734 14.039 1 95.81 76 TYR A C 1
ATOM 575 O O . TYR A 1 76 ? 15.156 18.719 15.266 1 95.81 76 TYR A O 1
ATOM 583 N N . ASN A 1 77 ? 14.508 18.078 13.32 1 97.38 77 ASN A N 1
ATOM 584 C CA . ASN A 1 77 ? 13.469 17.203 13.859 1 97.38 77 ASN A CA 1
ATOM 585 C C . ASN A 1 77 ? 13.922 15.75 13.875 1 97.38 77 ASN A C 1
ATOM 587 O O . ASN A 1 77 ? 14.07 15.125 12.828 1 97.38 77 ASN A O 1
ATOM 591 N N . TRP A 1 78 ? 14.102 15.141 15.055 1 97.75 78 TRP A N 1
ATOM 592 C CA . TRP A 1 78 ? 14.625 13.781 15.133 1 97.75 78 TRP A CA 1
ATOM 593 C C . TRP A 1 78 ? 13.617 12.773 14.602 1 97.75 78 TRP A C 1
ATOM 595 O O . TRP A 1 78 ? 13.984 11.688 14.148 1 97.75 78 TRP A O 1
ATOM 605 N N . VAL A 1 79 ? 12.297 13.047 14.656 1 98 79 VAL A N 1
ATOM 606 C CA . VAL A 1 79 ? 11.273 12.172 14.094 1 98 79 VAL A CA 1
ATOM 607 C C . VAL A 1 79 ? 11.438 12.086 12.578 1 98 79 VAL A C 1
ATOM 609 O O . VAL A 1 79 ? 11.227 11.023 11.984 1 98 79 VAL A O 1
ATOM 612 N N . PHE A 1 80 ? 11.781 13.172 11.93 1 98.06 80 PHE A N 1
ATOM 613 C CA . PHE A 1 80 ? 12.102 13.172 10.508 1 98.06 80 PHE A CA 1
ATOM 614 C C . PHE A 1 80 ? 13.234 12.203 10.195 1 98.06 80 PHE A C 1
ATOM 616 O O . PHE A 1 80 ? 13.125 11.383 9.289 1 98.06 80 PHE A O 1
ATOM 623 N N . TRP A 1 81 ? 14.234 12.25 10.93 1 98.19 81 TRP A N 1
ATOM 624 C CA . TRP A 1 81 ? 15.398 11.398 10.695 1 98.19 81 TRP A CA 1
ATOM 625 C C . TRP A 1 81 ? 15.07 9.938 10.984 1 98.19 81 TRP A C 1
ATOM 627 O O . TRP A 1 81 ? 15.617 9.031 10.352 1 98.19 81 TRP A O 1
ATOM 637 N N . ALA A 1 82 ? 14.203 9.703 11.945 1 98.25 82 ALA A N 1
ATOM 638 C CA . ALA A 1 82 ? 13.766 8.336 12.219 1 98.25 82 ALA A CA 1
ATOM 639 C C . ALA A 1 82 ? 13.07 7.734 11 1 98.25 82 ALA A C 1
ATOM 641 O O . ALA A 1 82 ? 13.273 6.562 10.672 1 98.25 82 ALA A O 1
ATOM 642 N N . LYS A 1 83 ? 12.289 8.594 10.375 1 97.81 83 LYS A N 1
ATOM 643 C CA . LYS A 1 83 ? 11.617 8.078 9.188 1 97.81 83 LYS A CA 1
ATOM 644 C C . LYS A 1 83 ? 12.602 7.855 8.047 1 97.81 83 LYS A C 1
ATOM 646 O O . LYS A 1 83 ? 12.484 6.883 7.301 1 97.81 83 LYS A O 1
ATOM 651 N N . ILE A 1 84 ? 13.586 8.656 7.887 1 98.38 84 ILE A N 1
ATOM 652 C CA . ILE A 1 84 ? 14.602 8.508 6.859 1 98.38 84 ILE A CA 1
ATOM 653 C C . ILE A 1 84 ? 15.406 7.23 7.109 1 98.38 84 ILE A C 1
ATOM 655 O O . ILE A 1 84 ? 15.664 6.457 6.184 1 98.38 84 ILE A O 1
ATOM 659 N N . VAL A 1 85 ? 15.766 7.02 8.305 1 98.69 85 VAL A N 1
ATOM 660 C CA . VAL A 1 85 ? 16.531 5.832 8.672 1 98.69 85 VAL A CA 1
ATOM 661 C C . VAL A 1 85 ? 15.695 4.582 8.414 1 98.69 85 VAL A C 1
ATOM 663 O O . VAL A 1 85 ? 16.203 3.586 7.887 1 98.69 85 VAL A O 1
ATOM 666 N N . ALA A 1 86 ? 14.43 4.629 8.836 1 98.81 86 ALA A N 1
ATOM 667 C CA . ALA A 1 86 ? 13.547 3.494 8.57 1 98.81 86 ALA A CA 1
ATOM 668 C C . ALA A 1 86 ? 13.5 3.182 7.078 1 98.81 86 ALA A C 1
ATOM 670 O O . ALA A 1 86 ? 13.586 2.018 6.676 1 98.81 86 ALA A O 1
ATOM 671 N N . PHE A 1 87 ? 13.367 4.285 6.297 1 98.88 87 PHE A N 1
ATOM 672 C CA . PHE A 1 87 ? 13.328 4.086 4.852 1 98.88 87 PHE A CA 1
ATOM 673 C C . PHE A 1 87 ? 14.633 3.498 4.344 1 98.88 87 PHE A C 1
ATOM 675 O O . PHE A 1 87 ? 14.633 2.607 3.492 1 98.88 87 PHE A O 1
ATOM 682 N N . ALA A 1 88 ? 15.734 3.957 4.809 1 98.81 88 ALA A N 1
ATOM 683 C CA . ALA A 1 88 ? 17.047 3.424 4.43 1 98.81 88 ALA A CA 1
ATOM 684 C C . ALA A 1 88 ? 17.156 1.943 4.785 1 98.81 88 ALA A C 1
ATOM 686 O O . ALA A 1 88 ? 17.703 1.152 4.012 1 98.81 88 ALA A O 1
ATOM 687 N N . ILE A 1 89 ? 16.656 1.577 5.934 1 98.88 89 ILE A N 1
ATOM 688 C CA . ILE A 1 89 ? 16.688 0.184 6.363 1 98.88 89 ILE A CA 1
ATOM 689 C C . ILE A 1 89 ? 15.867 -0.671 5.402 1 98.88 89 ILE A C 1
ATOM 691 O O . ILE A 1 89 ? 16.297 -1.761 5.012 1 98.88 89 ILE A O 1
ATOM 695 N N . VAL A 1 90 ? 14.664 -0.185 5.055 1 98.88 90 VAL A N 1
ATOM 696 C CA . VAL A 1 90 ? 13.852 -0.895 4.074 1 98.88 90 VAL A CA 1
ATOM 697 C C . VAL A 1 90 ? 14.648 -1.107 2.791 1 98.88 90 VAL A C 1
ATOM 699 O O . VAL A 1 90 ? 14.641 -2.201 2.221 1 98.88 90 VAL A O 1
ATOM 702 N N . GLY A 1 91 ? 15.328 -0.051 2.332 1 98.62 91 GLY A N 1
ATOM 703 C CA . GLY A 1 91 ? 16.172 -0.162 1.147 1 98.62 91 GLY A CA 1
ATOM 704 C C . GLY A 1 91 ? 17.281 -1.183 1.296 1 98.62 91 GLY A C 1
ATOM 705 O O . GLY A 1 91 ? 17.516 -1.979 0.387 1 98.62 91 GLY A O 1
ATOM 706 N N . LEU A 1 92 ? 17.906 -1.172 2.41 1 98.69 92 LEU A N 1
ATOM 707 C CA . LEU A 1 92 ? 19 -2.111 2.66 1 98.69 92 LEU A CA 1
ATOM 708 C C . LEU A 1 92 ? 18.484 -3.543 2.719 1 98.69 92 LEU A C 1
ATOM 710 O O . LEU A 1 92 ? 19.109 -4.457 2.178 1 98.69 92 LEU A O 1
ATOM 714 N N . LEU A 1 93 ? 17.359 -3.723 3.352 1 98.81 93 LEU A N 1
ATOM 715 C CA . LEU A 1 93 ? 16.75 -5.043 3.467 1 98.81 93 LEU A CA 1
ATOM 716 C C . LEU A 1 93 ? 16.375 -5.586 2.092 1 98.81 93 LEU A C 1
ATOM 718 O O . LEU A 1 93 ? 16.312 -6.801 1.896 1 98.81 93 LEU A O 1
ATOM 722 N N . SER A 1 94 ? 16.141 -4.695 1.162 1 98.75 94 SER A N 1
ATOM 723 C CA . SER A 1 94 ? 15.648 -5.133 -0.139 1 98.75 94 SER A CA 1
ATOM 724 C C . SER A 1 94 ? 16.781 -5.703 -0.993 1 98.75 94 SER A C 1
ATOM 726 O O . SER A 1 94 ? 16.516 -6.375 -1.997 1 98.75 94 SER A O 1
ATOM 728 N N . ILE A 1 95 ? 17.984 -5.523 -0.617 1 98.62 95 ILE A N 1
ATOM 729 C CA . ILE A 1 95 ? 19.141 -5.895 -1.431 1 98.62 95 ILE A CA 1
ATOM 730 C C . ILE A 1 95 ? 19.172 -7.41 -1.618 1 98.62 95 ILE A C 1
ATOM 732 O O . ILE A 1 95 ? 19.312 -7.898 -2.742 1 98.62 95 ILE A O 1
ATOM 736 N N . VAL A 1 96 ? 19 -8.156 -0.55 1 98.62 96 VAL A N 1
ATOM 737 C CA . VAL A 1 96 ? 19.094 -9.617 -0.605 1 98.62 96 VAL A CA 1
ATOM 738 C C . VAL A 1 96 ? 17.984 -10.172 -1.489 1 98.62 96 VAL A C 1
ATOM 740 O O . VAL A 1 96 ? 18.234 -10.906 -2.445 1 98.62 96 VAL A O 1
ATOM 743 N N . PRO A 1 97 ? 16.734 -9.82 -1.265 1 98.88 97 PRO A N 1
ATOM 744 C CA . PRO A 1 97 ? 15.688 -10.297 -2.172 1 98.88 97 PRO A CA 1
ATOM 745 C C . PRO A 1 97 ? 15.961 -9.945 -3.631 1 98.88 97 PRO A C 1
ATOM 747 O O . PRO A 1 97 ? 15.789 -10.781 -4.52 1 98.88 97 PRO A O 1
ATOM 750 N N . THR A 1 98 ? 16.359 -8.695 -3.893 1 98.81 98 THR A N 1
ATOM 751 C CA . THR A 1 98 ? 16.656 -8.266 -5.254 1 98.81 98 THR A CA 1
ATOM 752 C C . THR A 1 98 ? 17.688 -9.18 -5.902 1 98.81 98 THR A C 1
ATOM 754 O O . THR A 1 98 ? 17.484 -9.656 -7.02 1 98.81 98 THR A O 1
ATOM 757 N N . MET A 1 99 ? 18.75 -9.453 -5.188 1 98.81 99 MET A N 1
ATOM 758 C CA . MET A 1 99 ? 19.797 -10.312 -5.715 1 98.81 99 MET A CA 1
ATOM 759 C C . MET A 1 99 ? 19.281 -11.719 -5.98 1 98.81 99 MET A C 1
ATOM 761 O O . MET A 1 99 ? 19.625 -12.336 -6.988 1 98.81 99 MET A O 1
ATOM 765 N N . ARG A 1 100 ? 18.5 -12.203 -5.074 1 98.81 100 ARG A N 1
ATOM 766 C CA . ARG A 1 100 ? 17.938 -13.539 -5.234 1 98.81 100 ARG A CA 1
ATOM 767 C C . ARG A 1 100 ? 16.969 -13.594 -6.402 1 98.81 100 ARG A C 1
ATOM 769 O O . ARG A 1 100 ? 17 -14.516 -7.215 1 98.81 100 ARG A O 1
ATOM 776 N N . PHE A 1 101 ? 16.094 -12.602 -6.488 1 98.81 101 PHE A N 1
ATOM 777 C CA . PHE A 1 101 ? 15.141 -12.57 -7.594 1 98.81 101 PHE A CA 1
ATOM 778 C C . PHE A 1 101 ? 15.867 -12.586 -8.938 1 98.81 101 PHE A C 1
ATOM 780 O O . PHE A 1 101 ? 15.492 -13.328 -9.844 1 98.81 101 PHE A O 1
ATOM 787 N N . LEU A 1 102 ? 16.875 -11.797 -9.031 1 98.5 102 LEU A N 1
ATOM 788 C CA . LEU A 1 102 ? 17.641 -11.727 -10.266 1 98.5 102 LEU A CA 1
ATOM 789 C C . LEU A 1 102 ? 18.344 -13.055 -10.555 1 98.5 102 LEU A C 1
ATOM 791 O O . LEU A 1 102 ? 18.312 -13.547 -11.68 1 98.5 102 LEU A O 1
ATOM 795 N N . SER A 1 103 ? 18.922 -13.57 -9.508 1 98.5 103 SER A N 1
ATOM 796 C CA . SER A 1 103 ? 19.625 -14.836 -9.656 1 98.5 103 SER A CA 1
ATOM 797 C C . SER A 1 103 ? 18.688 -15.953 -10.055 1 98.5 103 SER A C 1
ATOM 799 O O . SER A 1 103 ? 18.969 -16.719 -10.984 1 98.5 103 SER A O 1
ATOM 801 N N . TRP A 1 104 ? 17.625 -16.109 -9.328 1 98.62 104 TRP A N 1
ATOM 802 C CA . TRP A 1 104 ? 16.641 -17.141 -9.617 1 98.62 104 TRP A CA 1
ATOM 803 C C . TRP A 1 104 ? 16.109 -17 -11.031 1 98.62 104 TRP A C 1
ATOM 805 O O . TRP A 1 104 ? 15.93 -18 -11.742 1 98.62 104 TRP A O 1
ATOM 815 N N . ASN A 1 105 ? 15.805 -15.773 -11.43 1 98.31 105 ASN A N 1
ATOM 816 C CA . ASN A 1 105 ? 15.281 -15.508 -12.766 1 98.31 105 ASN A CA 1
ATOM 817 C C . ASN A 1 105 ? 16.266 -15.938 -13.844 1 98.31 105 ASN A C 1
ATOM 819 O O . ASN A 1 105 ? 15.875 -16.562 -14.836 1 98.31 105 ASN A O 1
ATOM 823 N N . ARG A 1 106 ? 17.5 -15.688 -13.664 1 98.06 106 ARG A N 1
ATOM 824 C CA . ARG A 1 106 ? 18.531 -16.094 -14.609 1 98.06 106 ARG A CA 1
ATOM 825 C C . ARG A 1 106 ? 18.641 -17.609 -14.695 1 98.06 106 ARG A C 1
ATOM 827 O O . ARG A 1 106 ? 18.719 -18.172 -15.781 1 98.06 106 ARG A O 1
ATOM 834 N N . GLN A 1 107 ? 18.641 -18.219 -13.594 1 97.75 107 GLN A N 1
ATOM 835 C CA . GLN A 1 107 ? 18.781 -19.672 -13.531 1 97.75 107 GLN A CA 1
ATOM 836 C C . GLN A 1 107 ? 17.578 -20.359 -14.156 1 97.75 107 GLN A C 1
ATOM 838 O O . GLN A 1 107 ? 17.719 -21.359 -14.867 1 9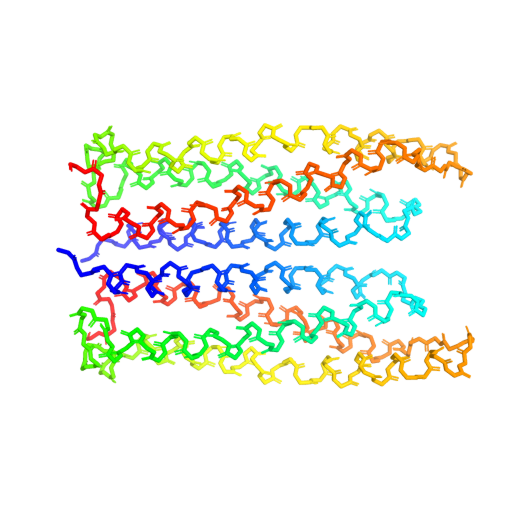7.75 107 GLN A O 1
ATOM 843 N N . ALA A 1 108 ? 16.469 -19.844 -13.875 1 96.88 108 ALA A N 1
ATOM 844 C CA . ALA A 1 108 ? 15.234 -20.438 -14.414 1 96.88 108 ALA A CA 1
ATOM 845 C C . ALA A 1 108 ? 15.164 -20.25 -15.93 1 96.88 108 ALA A C 1
ATOM 847 O O . ALA A 1 108 ? 14.586 -21.094 -16.625 1 96.88 108 ALA A O 1
ATOM 848 N N . GLY A 1 109 ? 15.633 -19.156 -16.469 1 93.75 109 GLY A N 1
ATOM 849 C CA . GLY A 1 109 ? 15.648 -18.906 -17.906 1 93.75 109 GLY A CA 1
ATOM 850 C C . GLY A 1 109 ? 16.5 -19.906 -18.672 1 93.75 109 GLY A C 1
ATOM 851 O O . GLY A 1 109 ? 16.188 -20.219 -19.828 1 93.75 109 GLY A O 1
ATOM 852 N N . GLY A 1 110 ? 17.531 -20.438 -18.094 1 91.94 110 GLY A N 1
ATOM 853 C CA . GLY A 1 110 ? 18.453 -21.344 -18.766 1 91.94 110 GLY A CA 1
ATOM 854 C C . GLY A 1 110 ? 18.188 -22.797 -18.422 1 91.94 110 GLY A C 1
ATOM 855 O O . GLY A 1 110 ? 18.812 -23.703 -19 1 91.94 110 GLY A O 1
ATOM 856 N N . ASN A 1 111 ? 17.328 -23.062 -17.453 1 93.06 111 ASN A N 1
ATOM 857 C CA . ASN A 1 111 ? 17.062 -24.422 -16.953 1 93.06 111 ASN A CA 1
ATOM 858 C C . ASN A 1 111 ? 15.602 -24.594 -16.547 1 93.06 111 ASN A C 1
ATOM 860 O O . ASN A 1 111 ? 15.227 -24.25 -15.422 1 93.06 111 ASN A O 1
ATOM 864 N N . PRO A 1 112 ? 14.867 -25.188 -17.312 1 88.69 112 PRO A N 1
ATOM 865 C CA . PRO A 1 112 ? 13.438 -25.344 -17.047 1 88.69 112 PRO A CA 1
ATOM 866 C C . PRO A 1 112 ? 13.156 -26.156 -15.773 1 88.69 112 PRO A C 1
ATOM 868 O O . PRO A 1 112 ? 12.055 -26.094 -15.234 1 88.69 112 PRO A O 1
ATOM 871 N N . SER A 1 113 ? 14.172 -26.906 -15.305 1 94.06 113 SER A N 1
ATOM 872 C CA . SER A 1 113 ? 13.977 -27.75 -14.133 1 94.06 113 SER A CA 1
ATOM 873 C C . SER A 1 113 ? 14.461 -27.047 -12.867 1 94.06 113 SER A C 1
ATOM 875 O O . SER A 1 113 ? 14.422 -27.625 -11.781 1 94.06 113 SER A O 1
ATOM 877 N N . PHE A 1 114 ? 14.82 -25.906 -13.055 1 96.5 114 PHE A N 1
ATOM 878 C CA . PHE A 1 114 ? 15.312 -25.156 -11.898 1 96.5 114 PHE A CA 1
ATOM 879 C C . PHE A 1 114 ? 14.227 -25.016 -10.836 1 96.5 114 PHE A C 1
ATOM 881 O O . PHE A 1 114 ? 13.086 -24.703 -11.156 1 96.5 114 PHE A O 1
ATOM 888 N N . ALA A 1 115 ? 14.648 -25.234 -9.586 1 97.06 115 ALA A N 1
ATOM 889 C CA . ALA A 1 115 ? 13.797 -25.016 -8.422 1 97.06 115 ALA A CA 1
ATOM 890 C C . ALA A 1 115 ? 14.484 -24.109 -7.402 1 97.06 115 ALA A C 1
ATOM 892 O O . ALA A 1 115 ? 15.664 -24.312 -7.09 1 97.06 115 ALA A O 1
ATOM 893 N N . VAL A 1 116 ? 13.781 -23.156 -6.918 1 98.12 116 VAL A N 1
ATOM 894 C CA . VAL A 1 116 ? 14.328 -22.234 -5.93 1 98.12 116 VAL A CA 1
ATOM 895 C C . VAL A 1 116 ? 14.727 -23 -4.668 1 98.12 116 VAL A C 1
ATOM 897 O O . VAL A 1 116 ? 13.906 -23.719 -4.09 1 98.12 116 VAL A O 1
ATOM 900 N N . PRO A 1 117 ? 15.961 -22.844 -4.215 1 98.19 117 PRO A N 1
ATOM 901 C CA . PRO A 1 117 ? 16.375 -23.531 -2.99 1 98.19 117 PRO A CA 1
ATOM 902 C C . PRO A 1 117 ? 15.578 -23.078 -1.767 1 98.19 117 PRO A C 1
ATOM 904 O O . PRO A 1 117 ? 15.383 -21.891 -1.549 1 98.19 117 PRO A O 1
ATOM 907 N N . ALA A 1 118 ? 15.266 -24.062 -0.94 1 97.81 118 ALA A N 1
ATOM 908 C CA . ALA A 1 118 ? 14.359 -23.844 0.181 1 97.81 118 ALA A CA 1
ATOM 909 C C . ALA A 1 118 ? 14.953 -22.859 1.179 1 97.81 118 ALA A C 1
ATOM 911 O O . ALA A 1 118 ? 14.242 -22 1.715 1 97.81 118 ALA A O 1
ATOM 912 N N . ALA A 1 119 ? 16.172 -22.938 1.435 1 98.25 119 ALA A N 1
ATOM 913 C CA . ALA A 1 119 ? 16.812 -22.047 2.41 1 98.25 119 ALA A CA 1
ATOM 914 C C . ALA A 1 119 ? 16.844 -20.609 1.918 1 98.25 119 ALA A C 1
ATOM 916 O O . ALA A 1 119 ? 16.641 -19.672 2.701 1 98.25 119 ALA A O 1
ATOM 917 N N . GLU A 1 120 ? 17.125 -20.406 0.671 1 98.62 120 GLU A N 1
ATOM 918 C CA . GLU A 1 120 ? 17.109 -19.062 0.084 1 98.62 120 GLU A CA 1
ATOM 919 C C . GLU A 1 120 ? 15.711 -18.469 0.128 1 98.62 120 GLU A C 1
ATOM 921 O O . GLU A 1 120 ? 15.555 -17.281 0.445 1 98.62 120 GLU A O 1
ATOM 926 N N . LEU A 1 121 ? 14.797 -19.281 -0.196 1 98.69 121 LEU A N 1
ATOM 927 C CA . LEU A 1 121 ? 13.414 -18.828 -0.186 1 98.69 121 LEU A CA 1
ATOM 928 C C . LEU A 1 121 ? 13 -18.406 1.218 1 98.69 121 LEU A C 1
ATOM 930 O O . LEU A 1 121 ? 12.359 -17.359 1.394 1 98.69 121 LEU A O 1
ATOM 934 N N . ALA A 1 122 ? 13.328 -19.219 2.195 1 98.56 122 ALA A N 1
ATOM 935 C CA . ALA A 1 122 ? 13.008 -18.875 3.58 1 98.56 122 ALA A CA 1
ATOM 936 C C . ALA A 1 122 ? 13.625 -17.531 3.975 1 98.56 122 ALA A C 1
ATOM 938 O O . ALA A 1 122 ? 12.977 -16.703 4.625 1 98.56 122 ALA A O 1
ATOM 939 N N . SER A 1 123 ? 14.844 -17.375 3.572 1 98.62 123 SER A N 1
ATOM 940 C CA . SER A 1 123 ? 15.539 -16.109 3.844 1 98.62 123 SER A CA 1
ATOM 941 C C . SER A 1 123 ? 14.836 -14.938 3.182 1 98.62 123 SER A C 1
ATOM 943 O O . SER A 1 123 ? 14.586 -13.914 3.824 1 98.62 123 SER A O 1
ATOM 945 N N . VAL A 1 124 ? 14.477 -15.07 1.921 1 98.81 124 VAL A N 1
ATOM 946 C CA . VAL A 1 124 ? 13.812 -14.008 1.169 1 98.81 124 VAL A CA 1
ATOM 947 C C . VAL A 1 124 ? 12.477 -13.672 1.818 1 98.81 124 VAL A C 1
ATOM 949 O O . VAL A 1 124 ? 12.133 -12.5 1.983 1 98.81 124 VAL A O 1
ATOM 952 N N . LYS A 1 125 ? 11.742 -14.648 2.223 1 98.75 125 LYS A N 1
ATOM 953 C CA . LYS A 1 125 ? 10.453 -14.422 2.877 1 98.75 125 LYS A CA 1
ATOM 954 C C . LYS A 1 125 ? 10.625 -13.617 4.156 1 98.75 125 LYS A C 1
ATOM 956 O O . LYS A 1 125 ? 9.828 -12.719 4.441 1 98.75 125 LYS A O 1
ATOM 961 N N . ASN A 1 126 ? 11.672 -13.914 4.902 1 98.81 126 ASN A N 1
ATOM 962 C CA . ASN A 1 126 ? 11.93 -13.18 6.137 1 98.81 126 ASN A CA 1
ATOM 963 C C . ASN A 1 126 ? 12.312 -11.727 5.852 1 98.81 126 ASN A C 1
ATOM 965 O O . ASN A 1 126 ? 11.867 -10.82 6.555 1 98.81 126 ASN A O 1
ATOM 969 N N . TYR A 1 127 ? 13.086 -11.508 4.859 1 98.88 127 TYR A N 1
ATOM 970 C CA . TYR A 1 127 ? 13.492 -10.156 4.504 1 98.88 127 TYR A CA 1
ATOM 971 C C . TYR A 1 127 ? 12.305 -9.336 4.02 1 98.88 127 TYR A C 1
ATOM 973 O O . TYR A 1 127 ? 12.141 -8.18 4.41 1 98.88 127 TYR A O 1
ATOM 981 N N . VAL A 1 128 ? 11.477 -9.938 3.176 1 98.81 128 VAL A N 1
ATOM 982 C CA . VAL A 1 128 ? 10.305 -9.234 2.652 1 98.81 128 VAL A CA 1
ATOM 983 C C . VAL A 1 128 ? 9.352 -8.898 3.795 1 98.81 128 VAL A C 1
ATOM 985 O O . VAL A 1 128 ? 8.797 -7.801 3.848 1 98.81 128 VAL A O 1
ATOM 988 N N . ARG A 1 129 ? 9.211 -9.82 4.727 1 98.5 129 ARG A N 1
ATOM 989 C CA . ARG A 1 129 ? 8.383 -9.586 5.906 1 98.5 129 ARG A CA 1
ATOM 990 C C . ARG A 1 129 ? 8.93 -8.422 6.727 1 98.5 129 ARG A C 1
ATOM 992 O O . ARG A 1 129 ? 8.18 -7.539 7.145 1 98.5 129 ARG A O 1
ATOM 999 N N . ALA A 1 130 ? 10.203 -8.453 6.949 1 98.75 130 ALA A N 1
ATOM 1000 C CA . ALA A 1 130 ? 10.852 -7.383 7.703 1 98.75 130 ALA A CA 1
ATOM 1001 C C . ALA A 1 130 ? 10.703 -6.039 6.996 1 98.75 130 ALA A C 1
ATOM 1003 O O . ALA A 1 130 ? 10.477 -5.012 7.641 1 98.75 130 ALA A O 1
ATOM 1004 N N . GLU A 1 131 ? 10.82 -6.02 5.688 1 98.88 131 GLU A N 1
ATOM 1005 C CA . GLU A 1 131 ? 10.602 -4.812 4.898 1 98.88 131 GLU A CA 1
ATOM 1006 C C . GLU A 1 131 ? 9.219 -4.234 5.148 1 98.88 131 GLU A C 1
ATOM 1008 O O . GLU A 1 131 ? 9.07 -3.031 5.379 1 98.88 131 GLU A O 1
ATOM 1013 N N . GLY A 1 132 ? 8.25 -5.145 5.094 1 98.56 132 GLY A N 1
ATOM 1014 C CA . GLY A 1 132 ? 6.891 -4.703 5.336 1 98.56 132 GLY A CA 1
ATOM 1015 C C . GLY A 1 132 ? 6.695 -4.094 6.711 1 98.56 132 GLY A C 1
ATOM 1016 O O . GLY A 1 132 ? 6.074 -3.037 6.848 1 98.56 132 GLY A O 1
ATOM 1017 N N . PHE A 1 133 ? 7.258 -4.711 7.699 1 98.5 133 PHE A N 1
ATOM 1018 C CA . PHE A 1 133 ? 7.105 -4.262 9.078 1 98.5 133 PHE A CA 1
ATOM 1019 C C . PHE A 1 133 ? 7.781 -2.908 9.281 1 98.5 133 PHE A C 1
ATOM 1021 O O . PHE A 1 133 ? 7.195 -1.999 9.867 1 98.5 133 PHE A O 1
ATOM 1028 N N . ILE A 1 134 ? 9.016 -2.766 8.82 1 98.88 134 ILE A N 1
ATOM 1029 C CA . ILE A 1 134 ? 9.758 -1.523 8.992 1 98.88 134 ILE A CA 1
ATOM 1030 C C . ILE A 1 134 ? 9.125 -0.418 8.156 1 98.88 134 ILE A C 1
ATOM 1032 O O . ILE A 1 134 ? 9.07 0.739 8.578 1 98.88 134 ILE A O 1
ATOM 1036 N N . PHE A 1 135 ? 8.672 -0.756 6.922 1 98.88 135 PHE A N 1
ATOM 1037 C CA . PHE A 1 135 ? 7.996 0.21 6.066 1 98.88 135 PHE A CA 1
ATOM 1038 C C . PHE A 1 135 ? 6.797 0.822 6.781 1 98.88 135 PHE A C 1
ATOM 1040 O O . PHE A 1 135 ? 6.551 2.025 6.676 1 98.88 135 PHE A O 1
ATOM 1047 N N . LEU A 1 136 ? 6.102 -0.002 7.598 1 98.62 136 LEU A N 1
ATOM 1048 C CA . LEU A 1 136 ? 4.887 0.464 8.258 1 98.62 136 LEU A CA 1
ATOM 1049 C C . LEU A 1 136 ? 5.223 1.354 9.445 1 98.62 136 LEU A C 1
ATOM 1051 O O . LEU A 1 136 ? 4.344 2.035 9.984 1 98.62 136 LEU A O 1
ATOM 1055 N N . LEU A 1 137 ? 6.488 1.425 9.875 1 98.62 137 LEU A N 1
ATOM 1056 C CA . LEU A 1 137 ? 6.906 2.371 10.898 1 98.62 137 LEU A CA 1
ATOM 1057 C C . LEU A 1 137 ? 6.969 3.789 10.344 1 98.62 137 LEU A C 1
ATOM 1059 O O . LEU A 1 137 ? 6.84 4.762 11.094 1 98.62 137 LEU A O 1
ATOM 1063 N N . ILE A 1 138 ? 7.109 3.877 9.062 1 98.69 138 ILE A N 1
ATOM 1064 C CA . ILE A 1 138 ? 7.371 5.168 8.438 1 98.69 138 ILE A CA 1
ATOM 1065 C C . ILE A 1 138 ? 6.145 6.066 8.57 1 98.69 138 ILE A C 1
ATOM 1067 O O . ILE A 1 138 ? 6.25 7.211 9.016 1 98.69 138 ILE A O 1
ATOM 1071 N N . PRO A 1 139 ? 4.91 5.57 8.312 1 98 139 PRO A N 1
ATOM 1072 C CA . PRO A 1 139 ? 3.752 6.441 8.516 1 98 139 PRO A CA 1
ATOM 1073 C C . PRO A 1 139 ? 3.5 6.758 9.984 1 98 139 PRO A C 1
ATOM 1075 O O . PRO A 1 139 ? 2.846 7.754 10.305 1 98 139 PRO A O 1
ATOM 1078 N N . VAL A 1 140 ? 4.004 5.922 10.875 1 98.44 140 VAL A N 1
ATOM 1079 C CA . VAL A 1 140 ? 3.92 6.23 12.297 1 98.44 140 VAL A CA 1
ATOM 1080 C C . VAL A 1 140 ? 4.719 7.496 12.602 1 98.44 140 VAL A C 1
ATOM 1082 O O . VAL A 1 140 ? 4.207 8.43 13.227 1 98.44 140 VAL A O 1
ATOM 1085 N N . PHE A 1 141 ? 5.953 7.578 12.117 1 98.31 141 PHE A N 1
ATOM 1086 C CA . PHE A 1 141 ? 6.801 8.75 12.305 1 98.31 141 PHE A CA 1
ATOM 1087 C C . PHE A 1 141 ? 6.227 9.961 11.578 1 98.31 141 PHE A C 1
ATOM 1089 O O . PHE A 1 141 ? 6.281 11.078 12.086 1 98.31 141 PHE A O 1
ATOM 1096 N N . ALA A 1 142 ? 5.707 9.711 10.383 1 96.69 142 ALA A N 1
ATOM 1097 C CA . ALA A 1 142 ? 5.109 10.797 9.609 1 96.69 142 ALA A CA 1
ATOM 1098 C C . ALA A 1 142 ? 3.941 11.422 10.367 1 96.69 142 ALA A C 1
ATOM 1100 O O . ALA A 1 142 ? 3.812 12.648 10.422 1 96.69 142 ALA A O 1
ATOM 1101 N N . ALA A 1 143 ? 3.084 10.609 10.969 1 96.06 143 ALA A N 1
ATOM 1102 C CA . ALA A 1 143 ? 1.945 11.102 11.742 1 96.06 143 ALA A CA 1
ATOM 1103 C C . ALA A 1 143 ? 2.412 11.898 12.953 1 96.06 143 ALA A C 1
ATOM 1105 O O . ALA A 1 143 ? 1.841 12.945 13.273 1 96.06 143 ALA A O 1
ATOM 1106 N N . ALA A 1 144 ? 3.418 11.391 13.625 1 96.44 144 ALA A N 1
ATOM 1107 C CA . ALA A 1 144 ? 3.967 12.078 14.789 1 96.44 144 ALA A CA 1
ATOM 1108 C C . ALA A 1 144 ? 4.539 13.438 14.406 1 96.44 144 ALA A C 1
ATOM 1110 O O . ALA A 1 144 ? 4.273 14.438 15.07 1 96.44 144 ALA A O 1
ATOM 1111 N N . MET A 1 145 ? 5.258 13.445 13.312 1 94.31 145 MET A N 1
ATOM 1112 C CA . MET A 1 145 ? 5.859 14.695 12.859 1 94.31 145 MET A CA 1
ATOM 1113 C C . MET A 1 145 ? 4.785 15.719 12.492 1 94.31 145 MET A C 1
ATOM 1115 O O . MET A 1 145 ? 4.898 16.891 12.844 1 94.31 145 MET A O 1
ATOM 1119 N N . ALA A 1 146 ? 3.773 15.32 11.789 1 90.44 146 ALA A N 1
ATOM 1120 C CA . ALA A 1 146 ? 2.676 16.188 11.375 1 90.44 146 ALA A CA 1
ATOM 1121 C C . ALA A 1 146 ? 1.955 16.781 12.578 1 90.44 146 ALA A C 1
ATOM 1123 O O . ALA A 1 146 ? 1.299 17.812 12.469 1 90.44 146 ALA A O 1
ATOM 1124 N N . ARG A 1 147 ? 2.119 16.203 13.734 1 91.62 147 ARG A N 1
ATOM 1125 C CA . ARG A 1 147 ? 1.433 16.656 14.938 1 91.62 147 ARG A CA 1
ATOM 1126 C C . ARG A 1 147 ? 2.396 17.375 15.883 1 91.62 147 ARG A C 1
ATOM 1128 O O . ARG A 1 147 ? 2.07 17.609 17.047 1 91.62 147 ARG A O 1
ATOM 1135 N N . GLY A 1 148 ? 3.648 17.594 15.375 1 90.44 148 GLY A N 1
ATOM 1136 C CA . GLY A 1 148 ? 4.559 18.484 16.062 1 90.44 148 GLY A CA 1
ATOM 1137 C C . GLY A 1 148 ? 5.543 17.766 16.969 1 90.44 148 GLY A C 1
ATOM 1138 O O . GLY A 1 148 ? 6.25 18.391 17.75 1 90.44 148 GLY A O 1
ATOM 1139 N N . TYR A 1 149 ? 5.547 16.469 16.891 1 93.75 149 TYR A N 1
ATOM 1140 C CA . TYR A 1 149 ? 6.535 15.727 17.672 1 93.75 149 TYR A CA 1
ATOM 1141 C C . TYR A 1 149 ? 7.918 15.844 17.031 1 93.75 149 TYR A C 1
ATOM 1143 O O . TYR A 1 149 ? 8.047 16 15.82 1 93.75 149 TYR A O 1
ATOM 1151 N N . GLY A 1 150 ? 8.945 15.688 17.906 1 93.56 150 GLY A N 1
ATOM 1152 C CA . GLY A 1 150 ? 10.305 15.617 17.391 1 93.56 150 GLY A CA 1
ATOM 1153 C C . GLY A 1 150 ? 11.148 16.812 17.766 1 93.56 150 GLY A C 1
ATOM 1154 O O . GLY A 1 150 ? 12.336 16.875 17.438 1 93.56 150 GLY A O 1
ATOM 1155 N N . TYR A 1 151 ? 10.617 17.797 18.328 1 89.19 151 TYR A N 1
ATOM 1156 C CA . TYR A 1 151 ? 11.352 18.984 18.766 1 89.19 151 TYR A CA 1
ATOM 1157 C C . TYR A 1 151 ? 11.523 18.984 20.281 1 89.19 151 TYR A C 1
ATOM 1159 O O . TYR A 1 151 ? 10.703 18.422 21 1 89.19 151 TYR A O 1
ATOM 1167 N N . MET B 1 1 ? -0.368 18.109 23.469 1 61.81 1 MET B N 1
ATOM 1168 C CA . MET B 1 1 ? -0.668 17.344 22.25 1 61.81 1 MET B CA 1
ATOM 1169 C C . MET B 1 1 ? -1.483 16.094 22.578 1 61.81 1 MET B C 1
ATOM 1171 O O . MET B 1 1 ? -1.157 15.367 23.5 1 61.81 1 MET B O 1
ATOM 1175 N N . ASP B 1 2 ? -2.656 16 21.906 1 86.81 2 ASP B N 1
ATOM 1176 C CA . ASP B 1 2 ? -3.617 14.984 22.328 1 86.81 2 ASP B CA 1
ATOM 1177 C C . ASP B 1 2 ? -3.199 13.602 21.844 1 86.81 2 ASP B C 1
ATOM 1179 O O . ASP B 1 2 ? -3.016 13.383 20.641 1 86.81 2 ASP B O 1
ATOM 1183 N N . THR B 1 3 ? -2.762 12.781 22.703 1 93.88 3 THR B N 1
ATOM 1184 C CA . THR B 1 3 ? -2.318 11.406 22.484 1 93.88 3 THR B CA 1
ATOM 1185 C C . THR B 1 3 ? -3.379 10.609 21.734 1 93.88 3 THR B C 1
ATOM 1187 O O . THR B 1 3 ? -3.053 9.789 20.859 1 93.88 3 THR B O 1
ATOM 1190 N N . THR B 1 4 ? -4.574 10.859 22.031 1 96 4 THR B N 1
ATOM 1191 C CA . THR B 1 4 ? -5.664 10.172 21.344 1 96 4 THR B CA 1
ATOM 1192 C C . THR B 1 4 ? -5.66 10.492 19.859 1 96 4 THR B C 1
ATOM 1194 O O . THR B 1 4 ? -5.793 9.594 19.016 1 96 4 THR B O 1
ATOM 1197 N N . ASP B 1 5 ? -5.488 11.703 19.562 1 96.62 5 ASP B N 1
ATOM 1198 C CA . ASP B 1 5 ? -5.441 12.133 18.156 1 96.62 5 ASP B CA 1
ATOM 1199 C C . ASP B 1 5 ? -4.293 11.453 17.422 1 96.62 5 ASP B C 1
ATOM 1201 O O . ASP B 1 5 ? -4.477 10.953 16.312 1 96.62 5 ASP B O 1
ATOM 1205 N N . LEU B 1 6 ? -3.141 11.469 18.031 1 96.81 6 LEU B N 1
ATOM 1206 C CA . LEU B 1 6 ? -1.972 10.852 17.406 1 96.81 6 LEU B CA 1
ATOM 1207 C C . LEU B 1 6 ? -2.195 9.359 17.203 1 96.81 6 LEU B C 1
ATOM 1209 O O . LEU B 1 6 ? -1.928 8.836 16.109 1 96.81 6 LEU B O 1
ATOM 1213 N N . LEU B 1 7 ? -2.717 8.688 18.188 1 98 7 LEU B N 1
ATOM 1214 C CA . LEU B 1 7 ? -2.9 7.238 18.125 1 98 7 LEU B CA 1
ATOM 1215 C C . LEU B 1 7 ? -3.922 6.875 17.047 1 98 7 LEU B C 1
ATOM 1217 O O . LEU B 1 7 ? -3.742 5.898 16.312 1 98 7 LEU B O 1
ATOM 1221 N N . LEU B 1 8 ? -4.984 7.656 16.938 1 98 8 LEU B N 1
ATOM 1222 C CA . LEU B 1 8 ? -5.996 7.41 15.922 1 98 8 LEU B CA 1
ATOM 1223 C C . LEU B 1 8 ? -5.43 7.656 14.523 1 98 8 LEU B C 1
ATOM 1225 O O . LEU B 1 8 ? -5.723 6.91 13.586 1 98 8 LEU B O 1
ATOM 1229 N N . ALA B 1 9 ? -4.645 8.688 14.383 1 97.62 9 ALA B N 1
ATOM 1230 C CA . ALA B 1 9 ? -4.008 8.969 13.102 1 97.62 9 ALA B CA 1
ATOM 1231 C C . ALA B 1 9 ? -3.078 7.836 12.688 1 97.62 9 ALA B C 1
ATOM 1233 O O . ALA B 1 9 ? -3.104 7.391 11.531 1 97.62 9 ALA B O 1
ATOM 1234 N N . ILE B 1 10 ? -2.295 7.363 13.586 1 98.5 10 ILE B N 1
ATOM 1235 C CA . ILE B 1 10 ? -1.36 6.273 13.336 1 98.5 10 ILE B CA 1
ATOM 1236 C C . ILE B 1 10 ? -2.131 5.02 12.922 1 98.5 10 ILE B C 1
ATOM 1238 O O . ILE B 1 10 ? -1.812 4.391 11.914 1 98.5 10 ILE B O 1
ATOM 1242 N N . ALA B 1 11 ? -3.131 4.676 13.711 1 98.75 11 ALA B N 1
ATOM 1243 C CA . ALA B 1 11 ? -3.93 3.49 13.406 1 98.75 11 ALA B CA 1
ATOM 1244 C C . ALA B 1 11 ? -4.547 3.584 12.016 1 98.75 11 ALA B C 1
ATOM 1246 O O . ALA B 1 11 ? -4.508 2.619 11.25 1 98.75 11 ALA B O 1
ATOM 1247 N N . HIS B 1 12 ? -5.125 4.766 11.734 1 98.75 12 HIS B N 1
ATOM 1248 C CA . HIS B 1 12 ? -5.777 4.969 10.445 1 98.75 12 HIS B CA 1
ATOM 1249 C C . HIS B 1 12 ? -4.777 4.855 9.305 1 98.75 12 HIS B C 1
ATOM 1251 O O . HIS B 1 12 ? -5.043 4.18 8.305 1 98.75 12 HIS B O 1
ATOM 1257 N N . HIS B 1 13 ? -3.631 5.457 9.422 1 98.5 13 HIS B N 1
ATOM 1258 C CA . HIS B 1 13 ? -2.602 5.391 8.391 1 98.5 13 HIS B CA 1
ATOM 1259 C C . HIS B 1 13 ? -2.125 3.957 8.18 1 98.5 13 HIS B C 1
ATOM 1261 O O . HIS B 1 13 ? -1.966 3.512 7.039 1 98.5 13 HIS B O 1
ATOM 1267 N N . LEU B 1 14 ? -1.909 3.232 9.219 1 98.81 14 LEU B N 1
ATOM 1268 C CA . LEU B 1 14 ? -1.433 1.858 9.117 1 98.81 14 LEU B CA 1
ATOM 1269 C C . LEU B 1 14 ? -2.455 0.982 8.398 1 98.81 14 LEU B C 1
ATOM 1271 O O . LEU B 1 14 ? -2.088 0.13 7.586 1 98.81 14 LEU B O 1
ATOM 1275 N N . LEU B 1 15 ? -3.682 1.216 8.719 1 98.88 15 LEU B N 1
ATOM 1276 C CA . LEU B 1 15 ? -4.742 0.446 8.078 1 98.88 15 LEU B CA 1
ATOM 1277 C C . LEU B 1 15 ? -4.82 0.771 6.59 1 98.88 15 LEU B C 1
ATOM 1279 O O . LEU B 1 15 ? -4.938 -0.133 5.758 1 98.88 15 LEU B O 1
ATOM 1283 N N . VAL B 1 16 ? -4.734 2.043 6.227 1 98.81 16 VAL B N 1
ATOM 1284 C CA . VAL B 1 16 ? -4.848 2.451 4.832 1 98.81 16 VAL B CA 1
ATOM 1285 C C . VAL B 1 16 ? -3.646 1.931 4.043 1 98.81 16 VAL B C 1
ATOM 1287 O O . VAL B 1 16 ? -3.797 1.45 2.916 1 98.81 16 VAL B O 1
ATOM 1290 N N . PHE B 1 17 ? -2.475 1.967 4.582 1 98.81 17 PHE B N 1
ATOM 1291 C CA . PHE B 1 17 ? -1.294 1.428 3.92 1 98.81 17 PHE B CA 1
ATOM 1292 C C . PHE B 1 17 ? -1.399 -0.085 3.77 1 98.81 17 PHE B C 1
ATOM 1294 O O . PHE B 1 17 ? -0.958 -0.647 2.766 1 98.81 17 PHE B O 1
ATOM 1301 N N . SER B 1 18 ? -1.921 -0.718 4.816 1 98.75 18 SER B N 1
ATOM 1302 C CA . SER B 1 18 ? -2.135 -2.158 4.719 1 98.75 18 SER B CA 1
ATOM 1303 C C . SER B 1 18 ? -3.082 -2.5 3.574 1 98.75 18 SER B C 1
ATOM 1305 O O . SER B 1 18 ? -2.867 -3.477 2.852 1 98.75 18 SER B O 1
ATOM 1307 N N . LEU B 1 19 ? -4.109 -1.669 3.441 1 98.88 19 LEU B N 1
ATOM 1308 C CA . LEU B 1 19 ? -5.047 -1.902 2.35 1 98.88 19 LEU B CA 1
ATOM 1309 C C . LEU B 1 19 ? -4.359 -1.752 0.998 1 98.88 19 LEU B C 1
ATOM 1311 O O . LEU B 1 19 ? -4.633 -2.516 0.068 1 98.88 19 LEU B O 1
ATOM 1315 N N . ALA B 1 20 ? -3.469 -0.781 0.839 1 98.75 20 ALA B N 1
ATOM 1316 C CA . ALA B 1 20 ? -2.689 -0.635 -0.387 1 98.75 20 ALA B CA 1
ATOM 1317 C C . ALA B 1 20 ? -1.9 -1.906 -0.69 1 98.75 20 ALA B C 1
ATOM 1319 O O . ALA B 1 20 ? -1.864 -2.363 -1.835 1 98.75 20 ALA B O 1
ATOM 1320 N N . GLY B 1 21 ? -1.284 -2.479 0.338 1 98.75 21 GLY B N 1
ATOM 1321 C CA . GLY B 1 21 ? -0.567 -3.732 0.175 1 98.75 21 GLY B CA 1
ATOM 1322 C C . GLY B 1 21 ? -1.46 -4.875 -0.269 1 98.75 21 GLY B C 1
ATOM 1323 O O . GLY B 1 21 ? -1.076 -5.672 -1.129 1 98.75 21 GLY B O 1
ATOM 1324 N N . ILE B 1 22 ? -2.605 -4.898 0.32 1 98.88 22 ILE B N 1
ATOM 1325 C CA . ILE B 1 22 ? -3.549 -5.969 0.017 1 98.88 22 ILE B CA 1
ATOM 1326 C C . ILE B 1 22 ? -4.039 -5.836 -1.424 1 98.88 22 ILE B C 1
ATOM 1328 O O . ILE B 1 22 ? -4.148 -6.828 -2.145 1 98.88 22 ILE B O 1
ATOM 1332 N N . ILE B 1 23 ? -4.324 -4.617 -1.851 1 98.81 23 ILE B N 1
ATOM 1333 C CA . ILE B 1 23 ? -4.734 -4.383 -3.23 1 98.81 23 ILE B CA 1
ATOM 1334 C C . ILE B 1 23 ? -3.604 -4.781 -4.18 1 98.81 23 ILE B C 1
ATOM 1336 O O . ILE B 1 23 ? -3.842 -5.418 -5.207 1 98.81 23 ILE B O 1
ATOM 1340 N N . GLY B 1 24 ? -2.357 -4.438 -3.867 1 98.56 24 GLY B N 1
ATOM 1341 C CA . GLY B 1 24 ? -1.215 -4.879 -4.652 1 98.56 24 GLY B CA 1
ATOM 1342 C C . GLY B 1 24 ? -1.102 -6.391 -4.746 1 98.56 24 GLY B C 1
ATOM 1343 O O . GLY B 1 24 ? -0.816 -6.93 -5.816 1 98.56 24 GLY B O 1
ATOM 1344 N N . ALA B 1 25 ? -1.342 -7.043 -3.619 1 98.5 25 ALA B N 1
ATOM 1345 C CA . ALA B 1 25 ? -1.299 -8.5 -3.574 1 98.5 25 ALA B CA 1
ATOM 1346 C C . ALA B 1 25 ? -2.348 -9.109 -4.504 1 98.5 25 ALA B C 1
ATOM 1348 O O . ALA B 1 25 ? -2.045 -10.016 -5.281 1 98.5 25 ALA B O 1
ATOM 1349 N N . GLU B 1 26 ? -3.543 -8.594 -4.402 1 98.81 26 GLU B N 1
ATOM 1350 C CA . GLU B 1 26 ? -4.602 -9.109 -5.262 1 98.81 26 GLU B CA 1
ATOM 1351 C C . GLU B 1 26 ? -4.301 -8.836 -6.734 1 98.81 26 GLU B C 1
ATOM 1353 O O . GLU B 1 26 ? -4.551 -9.688 -7.59 1 98.81 26 GLU B O 1
ATOM 1358 N N . PHE B 1 27 ? -3.812 -7.672 -6.996 1 98.44 27 PHE B N 1
ATOM 1359 C CA . PHE B 1 27 ? -3.504 -7.246 -8.359 1 98.44 27 PHE B CA 1
ATOM 1360 C C . PHE B 1 27 ? -2.555 -8.227 -9.031 1 98.44 27 PHE B C 1
ATOM 1362 O O . PHE B 1 27 ? -2.773 -8.625 -10.18 1 98.44 27 PHE B O 1
ATOM 1369 N N . VAL B 1 28 ? -1.559 -8.695 -8.289 1 97.5 28 VAL B N 1
ATOM 1370 C CA . VAL B 1 28 ? -0.566 -9.539 -8.938 1 97.5 28 VAL B CA 1
ATOM 1371 C C . VAL B 1 28 ? -1.058 -10.984 -8.953 1 97.5 28 VAL B C 1
ATOM 1373 O O . VAL B 1 28 ? -0.762 -11.742 -9.891 1 97.5 28 VAL B O 1
ATOM 1376 N N . LEU B 1 29 ? -1.786 -11.391 -7.984 1 97.88 29 LEU B N 1
ATOM 1377 C CA . LEU B 1 29 ? -2.244 -12.773 -7.914 1 97.88 29 LEU B CA 1
ATOM 1378 C C . LEU B 1 29 ? -3.229 -13.078 -9.039 1 97.88 29 LEU B C 1
ATOM 1380 O O . LEU B 1 29 ? -3.178 -14.156 -9.641 1 97.88 29 LEU B O 1
ATOM 1384 N N . VAL B 1 30 ? -4.066 -12.164 -9.367 1 98.25 30 VAL B N 1
ATOM 1385 C CA . VAL B 1 30 ? -5.094 -12.438 -10.367 1 98.25 30 VAL B CA 1
ATOM 1386 C C . VAL B 1 30 ? -4.461 -12.484 -11.758 1 98.25 30 VAL B C 1
ATOM 1388 O O . VAL B 1 30 ? -5.117 -12.852 -12.734 1 98.25 30 VAL B O 1
ATOM 1391 N N . ARG B 1 31 ? -3.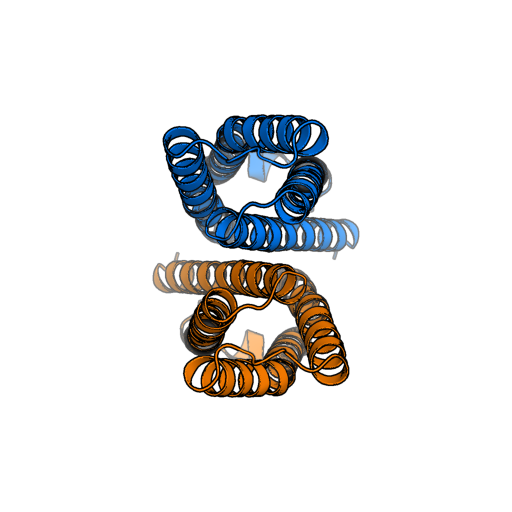223 -12.164 -11.859 1 96.5 31 ARG B N 1
ATOM 1392 C CA . ARG B 1 31 ? -2.537 -12.164 -13.148 1 96.5 31 ARG B CA 1
ATOM 1393 C C . ARG B 1 31 ? -1.652 -13.391 -13.305 1 96.5 31 ARG B C 1
ATOM 1395 O O . ARG B 1 31 ? -0.984 -13.562 -14.328 1 96.5 31 ARG B O 1
ATOM 1402 N N . GLY B 1 32 ? -1.654 -14.227 -12.266 1 94.56 32 GLY B N 1
ATOM 1403 C CA . GLY B 1 32 ? -0.871 -15.453 -12.297 1 94.56 32 GLY B CA 1
ATOM 1404 C C . GLY B 1 32 ? -1.716 -16.703 -12.5 1 94.56 32 GLY B C 1
ATOM 1405 O O . GLY B 1 32 ? -2.854 -16.609 -12.969 1 94.56 32 GLY B O 1
ATOM 1406 N N . ASP B 1 33 ? -1.075 -17.859 -12.219 1 92.69 33 ASP B N 1
ATOM 1407 C CA . ASP B 1 33 ? -1.798 -19.125 -12.289 1 92.69 33 ASP B CA 1
ATOM 1408 C C . ASP B 1 33 ? -2.795 -19.25 -11.141 1 92.69 33 ASP B C 1
ATOM 1410 O O . ASP B 1 33 ? -2.428 -19.094 -9.969 1 92.69 33 ASP B O 1
ATOM 1414 N N . LEU B 1 34 ? -4.004 -19.562 -11.57 1 96.38 34 LEU B N 1
ATOM 1415 C CA . LEU B 1 34 ? -5.07 -19.594 -10.578 1 96.38 34 LEU B CA 1
ATOM 1416 C C . LEU B 1 34 ? -5.527 -21.031 -10.312 1 96.38 34 LEU B C 1
ATOM 1418 O O . LEU B 1 34 ? -6.688 -21.375 -10.555 1 96.38 34 LEU B O 1
ATOM 1422 N N . GLY B 1 35 ? -4.578 -21.781 -9.797 1 94.69 35 GLY B N 1
ATOM 1423 C CA . GLY B 1 35 ? -4.949 -23.109 -9.305 1 94.69 35 GLY B CA 1
ATOM 1424 C C . GLY B 1 35 ? -5.684 -23.062 -7.98 1 94.69 35 GLY B C 1
ATOM 1425 O O . GLY B 1 35 ? -5.879 -21.984 -7.406 1 94.69 35 GLY B O 1
ATOM 1426 N N . ALA B 1 36 ? -6.02 -24.156 -7.441 1 95.69 36 ALA B N 1
ATOM 1427 C CA . ALA B 1 36 ? -6.852 -24.266 -6.246 1 95.69 36 ALA B CA 1
ATOM 1428 C C . ALA B 1 36 ? -6.184 -23.594 -5.051 1 95.69 36 ALA B C 1
ATOM 1430 O O . ALA B 1 36 ? -6.836 -22.891 -4.281 1 95.69 36 ALA B O 1
ATOM 1431 N N . ALA B 1 37 ? -4.926 -23.797 -4.879 1 94.38 37 ALA B N 1
ATOM 1432 C CA . ALA B 1 37 ? -4.199 -23.234 -3.746 1 94.38 37 ALA B CA 1
ATOM 1433 C C . ALA B 1 37 ? -4.176 -21.703 -3.818 1 94.38 37 ALA B C 1
ATOM 1435 O O . ALA B 1 37 ? -4.363 -21.031 -2.809 1 94.38 37 ALA B O 1
ATOM 1436 N N . THR B 1 38 ? -3.957 -21.203 -4.996 1 96.19 38 THR B N 1
ATOM 1437 C CA . THR B 1 38 ? -3.918 -19.766 -5.191 1 96.19 38 THR B CA 1
ATOM 1438 C C . THR B 1 38 ? -5.297 -19.156 -4.965 1 96.19 38 THR B C 1
ATOM 1440 O O . THR B 1 38 ? -5.414 -18.078 -4.375 1 96.19 38 THR B O 1
ATOM 1443 N N . LEU B 1 39 ? -6.332 -19.812 -5.406 1 97.94 39 LEU B N 1
ATOM 1444 C CA . LEU B 1 39 ? -7.691 -19.312 -5.23 1 97.94 39 LEU B CA 1
ATOM 1445 C C . LEU B 1 39 ? -8.07 -19.281 -3.756 1 97.94 39 LEU B C 1
ATOM 1447 O O . LEU B 1 39 ? -8.727 -18.344 -3.305 1 97.94 39 LEU B O 1
ATOM 1451 N N . LYS B 1 40 ? -7.68 -20.25 -3.023 1 97.31 40 LYS B N 1
ATOM 1452 C CA . LYS B 1 40 ? -7.914 -20.266 -1.583 1 97.31 40 LYS B CA 1
ATOM 1453 C C . LYS B 1 40 ? -7.203 -19.094 -0.903 1 97.31 40 LYS B C 1
ATOM 1455 O O . LYS B 1 40 ? -7.793 -18.406 -0.067 1 97.31 40 LYS B O 1
ATOM 1460 N N . ARG B 1 41 ? -6.004 -18.859 -1.271 1 97.12 41 ARG B N 1
ATOM 1461 C CA . ARG B 1 41 ? -5.234 -17.734 -0.738 1 97.12 41 ARG B CA 1
ATOM 1462 C C . ARG B 1 41 ? -5.879 -16.406 -1.104 1 97.12 41 ARG B C 1
ATOM 1464 O O . ARG B 1 41 ? -5.973 -15.508 -0.269 1 97.12 41 ARG B O 1
ATOM 1471 N N . LEU B 1 42 ? -6.23 -16.344 -2.357 1 98.12 42 LEU B N 1
ATOM 1472 C CA . LEU B 1 42 ? -6.859 -15.125 -2.854 1 98.12 42 LEU B CA 1
ATOM 1473 C C . LEU B 1 42 ? -8.133 -14.812 -2.076 1 98.12 42 LEU B C 1
ATOM 1475 O O . LEU B 1 42 ? -8.367 -13.664 -1.694 1 98.12 42 LEU B O 1
ATOM 1479 N N . ALA B 1 43 ? -8.945 -15.766 -1.811 1 98.38 43 ALA B N 1
ATOM 1480 C CA . ALA B 1 43 ? -10.148 -15.586 -1.008 1 98.38 43 ALA B CA 1
ATOM 1481 C C . ALA B 1 43 ? -9.805 -15.133 0.407 1 98.38 43 ALA B C 1
ATOM 1483 O O . ALA B 1 43 ? -10.484 -14.273 0.972 1 98.38 43 ALA B O 1
ATOM 1484 N N . GLY B 1 44 ? -8.781 -15.727 0.969 1 98.44 44 GLY B N 1
ATOM 1485 C CA . GLY B 1 44 ? -8.32 -15.312 2.285 1 98.44 44 GLY B CA 1
ATOM 1486 C C . GLY B 1 44 ? -7.828 -13.875 2.324 1 98.44 44 GLY B C 1
ATOM 1487 O O . GLY B 1 44 ? -8.164 -13.125 3.24 1 98.44 44 GLY B O 1
ATOM 1488 N N . ILE B 1 45 ? -7.031 -13.508 1.385 1 98.62 45 ILE B N 1
ATOM 1489 C CA . ILE B 1 45 ? -6.508 -12.148 1.262 1 98.62 45 ILE B CA 1
ATOM 1490 C C . ILE B 1 45 ? -7.664 -11.164 1.113 1 98.62 45 ILE B C 1
ATOM 1492 O O . ILE B 1 45 ? -7.66 -10.094 1.729 1 98.62 45 ILE B O 1
ATOM 1496 N N . ASP B 1 46 ? -8.656 -11.555 0.323 1 98.88 46 ASP B N 1
ATOM 1497 C CA . ASP B 1 46 ? -9.812 -10.688 0.11 1 98.88 46 ASP B CA 1
ATOM 1498 C C . ASP B 1 46 ? -10.617 -10.516 1.397 1 98.88 46 ASP B C 1
ATOM 1500 O O . ASP B 1 46 ? -11.18 -9.445 1.647 1 98.88 46 ASP B O 1
ATOM 1504 N N . ARG B 1 47 ? -10.688 -11.547 2.197 1 98.56 47 ARG B N 1
ATOM 1505 C CA . ARG B 1 47 ? -11.328 -11.414 3.504 1 98.56 47 ARG B CA 1
ATOM 1506 C C . ARG B 1 47 ? -10.617 -10.375 4.359 1 98.56 47 ARG B C 1
ATOM 1508 O O . ARG B 1 47 ? -11.266 -9.539 4.996 1 98.56 47 ARG B O 1
ATOM 1515 N N . HIS B 1 48 ? -9.336 -10.43 4.391 1 98.56 48 HIS B N 1
ATOM 1516 C CA . HIS B 1 48 ? -8.562 -9.422 5.109 1 98.56 48 HIS B CA 1
ATOM 1517 C C . HIS B 1 48 ? -8.805 -8.031 4.539 1 98.56 48 HIS B C 1
ATOM 1519 O O . HIS B 1 48 ? -8.875 -7.051 5.285 1 98.56 48 HIS B O 1
ATOM 1525 N N . TYR B 1 49 ? -8.906 -7.98 3.234 1 98.81 49 TYR B N 1
ATOM 1526 C CA . TYR B 1 49 ? -9.266 -6.734 2.566 1 98.81 49 TYR B CA 1
ATOM 1527 C C . TYR B 1 49 ? -10.523 -6.133 3.182 1 98.81 49 TYR B C 1
ATOM 1529 O O . TYR B 1 49 ? -10.539 -4.961 3.564 1 98.81 49 TYR B O 1
ATOM 1537 N N . GLY B 1 50 ? -11.586 -6.883 3.273 1 98.56 50 GLY B N 1
ATOM 1538 C CA . GLY B 1 50 ? -12.836 -6.406 3.828 1 98.56 50 GLY B CA 1
ATOM 1539 C C . GLY B 1 50 ? -12.727 -5.973 5.277 1 98.56 50 GLY B C 1
ATOM 1540 O O . GLY B 1 50 ? -13.273 -4.938 5.664 1 98.56 50 GLY B O 1
ATOM 1541 N N . ILE B 1 51 ? -12.031 -6.715 6.078 1 98.81 51 ILE B N 1
ATOM 1542 C CA . ILE B 1 51 ? -11.844 -6.418 7.496 1 98.81 51 ILE B CA 1
ATOM 1543 C C . ILE B 1 51 ? -11.094 -5.098 7.648 1 98.81 51 ILE B C 1
ATOM 1545 O O . ILE B 1 51 ? -11.508 -4.227 8.414 1 98.81 51 ILE B O 1
ATOM 1549 N N . ILE B 1 52 ? -10.031 -4.988 6.914 1 98.88 52 ILE B N 1
ATOM 1550 C CA . ILE B 1 52 ? -9.203 -3.791 6.988 1 98.88 52 ILE B CA 1
ATOM 1551 C C . ILE B 1 52 ? -10 -2.578 6.516 1 98.88 52 ILE B C 1
ATOM 1553 O O . ILE B 1 52 ? -9.938 -1.508 7.125 1 98.88 52 ILE B O 1
ATOM 1557 N N . ALA B 1 53 ? -10.734 -2.756 5.426 1 98.81 53 ALA B N 1
ATOM 1558 C CA . ALA B 1 53 ? -11.57 -1.665 4.93 1 98.81 53 ALA B CA 1
ATOM 1559 C C . ALA B 1 53 ? -12.578 -1.215 5.984 1 98.81 53 ALA B C 1
ATOM 1561 O O . ALA B 1 53 ? -12.773 -0.016 6.188 1 98.81 53 ALA B O 1
ATOM 1562 N N . ALA B 1 54 ? -13.203 -2.123 6.668 1 98.81 54 ALA B N 1
ATOM 1563 C CA . ALA B 1 54 ? -14.156 -1.797 7.723 1 98.81 54 ALA B CA 1
ATOM 1564 C C . ALA B 1 54 ? -13.477 -1.062 8.875 1 98.81 54 ALA B C 1
ATOM 1566 O O . ALA B 1 54 ? -14.008 -0.079 9.391 1 98.81 54 ALA B O 1
ATOM 1567 N N . LEU B 1 55 ? -12.328 -1.522 9.25 1 98.88 55 LEU B N 1
ATOM 1568 C CA . LEU B 1 55 ? -11.586 -0.894 10.336 1 98.88 55 LEU B CA 1
ATOM 1569 C C . LEU B 1 55 ? -11.164 0.522 9.953 1 98.88 55 LEU B C 1
ATOM 1571 O O . LEU B 1 55 ? -11.117 1.411 10.812 1 98.88 55 LEU B O 1
ATOM 1575 N N . ILE B 1 56 ? -10.812 0.736 8.695 1 98.88 56 ILE B N 1
ATOM 1576 C CA . ILE B 1 56 ? -10.469 2.07 8.219 1 98.88 56 ILE B CA 1
ATOM 1577 C C . ILE B 1 56 ? -11.633 3.025 8.461 1 98.88 56 ILE B C 1
ATOM 1579 O O . ILE B 1 56 ? -11.438 4.145 8.938 1 98.88 56 ILE B O 1
ATOM 1583 N N . VAL B 1 57 ? -12.812 2.582 8.148 1 98.69 57 VAL B N 1
ATOM 1584 C CA . VAL B 1 57 ? -14 3.41 8.32 1 98.69 57 VAL B CA 1
ATOM 1585 C C . VAL B 1 57 ? -14.234 3.678 9.805 1 98.69 57 VAL B C 1
ATOM 1587 O O . VAL B 1 57 ? -14.469 4.816 10.211 1 98.69 57 VAL B O 1
ATOM 1590 N N . ILE B 1 58 ? -14.133 2.619 10.617 1 98.81 58 ILE B N 1
ATOM 1591 C CA . ILE B 1 58 ? -14.367 2.748 12.047 1 98.81 58 ILE B CA 1
ATOM 1592 C C . ILE B 1 58 ? -13.359 3.729 12.648 1 98.81 58 ILE B C 1
ATOM 1594 O O . ILE B 1 58 ? -13.75 4.68 13.336 1 98.81 58 ILE B O 1
ATOM 1598 N N . VAL B 1 59 ? -12.086 3.586 12.406 1 98.75 59 VAL B N 1
ATOM 1599 C CA . VAL B 1 59 ? -11.047 4.461 12.945 1 98.75 59 VAL B CA 1
ATOM 1600 C C . VAL B 1 59 ? -11.195 5.859 12.352 1 98.75 59 VAL B C 1
ATOM 1602 O O . VAL B 1 59 ? -10.969 6.859 13.039 1 98.75 59 VAL B O 1
ATOM 1605 N N . GLY B 1 60 ? -11.57 5.914 11.07 1 98 60 GLY B N 1
ATOM 1606 C CA . GLY B 1 60 ? -11.828 7.207 10.453 1 98 60 GLY B CA 1
ATOM 1607 C C . GLY B 1 60 ? -12.93 7.984 11.148 1 98 60 GLY B C 1
ATOM 1608 O O . GLY B 1 60 ? -12.789 9.18 11.398 1 98 60 GLY B O 1
ATOM 1609 N N . VAL B 1 61 ? -14.008 7.336 11.43 1 98 61 VAL B N 1
ATOM 1610 C CA . VAL B 1 61 ? -15.117 7.961 12.148 1 98 61 VAL B CA 1
ATOM 1611 C C . VAL B 1 61 ? -14.641 8.391 13.539 1 98 61 VAL B C 1
ATOM 1613 O O . VAL B 1 61 ? -14.977 9.484 14 1 98 61 VAL B O 1
ATOM 1616 N N . CYS B 1 62 ? -13.859 7.598 14.195 1 97.94 62 CYS B N 1
ATOM 1617 C CA . CYS B 1 62 ? -13.305 7.961 15.492 1 97.94 62 CYS B CA 1
ATOM 1618 C C . CYS B 1 62 ? -12.43 9.203 15.383 1 97.94 62 CYS B C 1
ATOM 1620 O O . CYS B 1 62 ? -12.438 10.055 16.266 1 97.94 62 CYS B O 1
ATOM 1622 N N . ARG B 1 63 ? -11.711 9.328 14.312 1 97.19 63 ARG B N 1
ATOM 1623 C CA . ARG B 1 63 ? -10.883 10.508 14.117 1 97.19 63 ARG B CA 1
ATOM 1624 C C . ARG B 1 63 ? -11.734 11.766 13.969 1 97.19 63 ARG B C 1
ATOM 1626 O O . ARG B 1 63 ? -11.375 12.836 14.461 1 97.19 63 ARG B O 1
ATOM 1633 N N . VAL B 1 64 ? -12.812 11.602 13.297 1 96.69 64 VAL B N 1
ATOM 1634 C CA . VAL B 1 64 ? -13.711 12.734 13.055 1 96.69 64 VAL B CA 1
ATOM 1635 C C . VAL B 1 64 ? -14.328 13.188 14.375 1 96.69 64 VAL B C 1
ATOM 1637 O O . VAL B 1 64 ? -14.469 14.383 14.625 1 96.69 64 VAL B O 1
ATOM 1640 N N . ILE B 1 65 ? -14.641 12.281 15.234 1 96.06 65 ILE B N 1
ATOM 1641 C CA . ILE B 1 65 ? -15.398 12.562 16.453 1 96.06 65 ILE B CA 1
ATOM 1642 C C . ILE B 1 65 ? -14.438 12.922 17.578 1 96.06 65 ILE B C 1
ATOM 1644 O O . ILE B 1 65 ? -14.688 13.867 18.344 1 96.06 65 ILE B O 1
ATOM 1648 N N . PHE B 1 66 ? -13.305 12.227 17.688 1 95.19 66 PHE B N 1
ATOM 1649 C CA . PHE B 1 66 ? -12.461 12.336 18.875 1 95.19 66 PHE B CA 1
ATOM 1650 C C . PHE B 1 66 ? -11.141 13.031 18.531 1 95.19 66 PHE B C 1
ATOM 1652 O O . PHE B 1 66 ? -10.312 13.258 19.422 1 95.19 66 PHE B O 1
ATOM 1659 N N . GLY B 1 67 ? -10.945 13.336 17.266 1 92.88 67 GLY B N 1
ATOM 1660 C CA . GLY B 1 67 ? -9.719 14.016 16.891 1 92.88 67 GLY B CA 1
ATOM 1661 C C . GLY B 1 67 ? -9.695 15.477 17.297 1 92.88 67 GLY B C 1
ATOM 1662 O O . GLY B 1 67 ? -10.711 16.016 17.734 1 92.88 67 GLY B O 1
ATOM 1663 N N . LEU B 1 68 ? -8.602 16.141 17.156 1 91.44 68 LEU B N 1
ATOM 1664 C CA . LEU B 1 68 ? -8.344 17.484 17.625 1 91.44 68 LEU B CA 1
ATOM 1665 C C . LEU B 1 68 ? -9.125 18.516 16.828 1 91.44 68 LEU B C 1
ATOM 1667 O O . LEU B 1 68 ? -9.523 19.547 17.359 1 91.44 68 LEU B O 1
ATOM 1671 N N . LYS B 1 69 ? -9.336 18.328 15.539 1 90.88 69 LYS B N 1
ATOM 1672 C CA . LYS B 1 69 ? -9.938 19.328 14.656 1 90.88 69 LYS B CA 1
ATOM 1673 C C . LYS B 1 69 ? -11.438 19.438 14.883 1 90.88 69 LYS B C 1
ATOM 1675 O O . LYS B 1 69 ? -12.047 20.453 14.578 1 90.88 69 LYS B O 1
ATOM 1680 N N . GLY B 1 70 ? -12.039 18.25 15.398 1 90.5 70 GLY B N 1
ATOM 1681 C CA . GLY B 1 70 ? -13.477 18.234 15.617 1 90.5 70 GLY B CA 1
ATOM 1682 C C . GLY B 1 70 ? -14.266 17.875 14.367 1 90.5 70 GLY B C 1
ATOM 1683 O O . GLY B 1 70 ? -13.758 18 13.25 1 90.5 70 GLY B O 1
ATOM 1684 N N . TRP B 1 71 ? -15.516 17.547 14.531 1 92.31 71 TRP B N 1
ATOM 1685 C CA . TRP B 1 71 ? -16.328 17.016 13.445 1 92.31 71 TRP B CA 1
ATOM 1686 C C . TRP B 1 71 ? -16.688 18.109 12.445 1 92.31 71 TRP B C 1
ATOM 1688 O O . TRP B 1 71 ? -16.812 17.844 11.242 1 92.31 71 TRP B O 1
ATOM 1698 N N . GLU B 1 72 ? -16.875 19.375 12.812 1 92.38 72 GLU B N 1
ATOM 1699 C CA . GLU B 1 72 ? -17.297 20.469 11.938 1 92.38 72 GLU B CA 1
ATOM 1700 C C . GLU B 1 72 ? -16.234 20.75 10.875 1 92.38 72 GLU B C 1
ATOM 1702 O O . GLU B 1 72 ? -16.578 21.141 9.758 1 92.38 72 GLU B O 1
ATOM 1707 N N . PHE B 1 73 ? -15.008 20.562 11.266 1 91.75 73 PHE B N 1
ATOM 1708 C CA . PHE B 1 73 ? -13.922 20.719 10.305 1 91.75 73 PHE B CA 1
ATOM 1709 C C . PHE B 1 73 ? -14.125 19.812 9.094 1 91.75 73 PHE B C 1
ATOM 1711 O O . PHE B 1 73 ? -13.828 20.203 7.965 1 91.75 73 PHE B O 1
ATOM 1718 N N . TYR B 1 74 ? -14.672 18.672 9.336 1 94.69 74 TYR B N 1
ATOM 1719 C CA . TYR B 1 74 ? -14.766 17.641 8.305 1 94.69 74 TYR B CA 1
ATOM 1720 C C . TYR B 1 74 ? -16.078 17.75 7.539 1 94.69 74 TYR B C 1
ATOM 1722 O O . TYR B 1 74 ? -16.078 17.75 6.309 1 94.69 74 TYR B O 1
ATOM 1730 N N . VAL B 1 75 ? -17.125 17.922 8.234 1 94.69 75 VAL B N 1
ATOM 1731 C CA . VAL B 1 75 ? -18.438 17.781 7.629 1 94.69 75 VAL B CA 1
ATOM 1732 C C . VAL B 1 75 ? -18.672 18.906 6.629 1 94.69 75 VAL B C 1
ATOM 1734 O O . VAL B 1 75 ? -19.406 18.734 5.645 1 94.69 75 VAL B O 1
ATOM 1737 N N . TYR B 1 76 ? -18.016 20 6.707 1 95.69 76 TYR B N 1
ATOM 1738 C CA . TYR B 1 76 ? -18.25 21.125 5.805 1 95.69 76 TYR B CA 1
ATOM 1739 C C . TYR B 1 76 ? -17.156 21.203 4.746 1 95.69 76 TYR B C 1
ATOM 1741 O O . TYR B 1 76 ? -17.109 22.141 3.955 1 95.69 76 TYR B O 1
ATOM 1749 N N . ASN B 1 77 ? -16.312 20.297 4.73 1 97.31 77 ASN B N 1
ATOM 1750 C CA . ASN B 1 77 ? -15.227 20.266 3.76 1 97.31 77 ASN B CA 1
ATOM 1751 C C . ASN B 1 77 ? -15.531 19.328 2.604 1 97.31 77 ASN B C 1
ATOM 1753 O O . ASN B 1 77 ? -15.57 18.109 2.787 1 97.31 77 ASN B O 1
ATOM 1757 N N . TRP B 1 78 ? -15.711 19.828 1.382 1 97.69 78 TRP B N 1
ATOM 1758 C CA . TRP B 1 78 ? -16.109 18.984 0.263 1 97.69 78 TRP B CA 1
ATOM 1759 C C . TRP B 1 78 ? -14.977 18.031 -0.13 1 97.69 78 TRP B C 1
ATOM 1761 O O . TRP B 1 78 ? -15.227 16.969 -0.699 1 97.69 78 TRP B O 1
ATOM 1771 N N . VAL B 1 79 ? -13.703 18.375 0.112 1 98 79 VAL B N 1
ATOM 1772 C CA . VAL B 1 79 ? -12.57 17.5 -0.167 1 98 79 VAL B CA 1
ATOM 1773 C C . VAL B 1 79 ? -12.656 16.25 0.723 1 98 79 VAL B C 1
ATOM 1775 O O . VAL B 1 79 ? -12.312 15.148 0.292 1 98 79 VAL B O 1
ATOM 1778 N N . PHE B 1 80 ? -13.086 16.422 1.959 1 98.06 80 PHE B N 1
ATOM 1779 C CA . PHE B 1 80 ? -13.328 15.289 2.855 1 98.06 80 PHE B CA 1
ATOM 1780 C C . PHE B 1 80 ? -14.352 14.328 2.254 1 98.06 80 PHE B C 1
ATOM 1782 O O . PHE B 1 80 ? -14.117 13.125 2.201 1 98.06 80 PHE B O 1
ATOM 1789 N N . TRP B 1 81 ? -15.375 14.812 1.771 1 98.12 81 TRP B N 1
ATOM 1790 C CA . TRP B 1 81 ? -16.438 13.977 1.215 1 98.12 81 TRP B CA 1
ATOM 1791 C C . TRP B 1 81 ? -15.992 13.32 -0.086 1 98.12 81 TRP B C 1
ATOM 1793 O O . TRP B 1 81 ? -16.406 12.203 -0.4 1 98.12 81 TRP B O 1
ATOM 1803 N N . ALA B 1 82 ? -15.156 14 -0.841 1 98.25 82 ALA B N 1
ATOM 1804 C CA . ALA B 1 82 ? -14.602 13.383 -2.045 1 98.25 82 ALA B CA 1
ATOM 1805 C C . ALA B 1 82 ? -13.797 12.141 -1.705 1 98.25 82 ALA B C 1
ATOM 1807 O O . ALA B 1 82 ? -13.875 11.125 -2.408 1 98.25 82 ALA B O 1
ATOM 1808 N N . LYS B 1 83 ? -13.07 12.273 -0.603 1 97.81 83 LYS B N 1
ATOM 1809 C CA . LYS B 1 83 ? -12.297 11.109 -0.202 1 97.81 83 LYS B CA 1
ATOM 1810 C C . LYS B 1 83 ? -13.203 9.992 0.3 1 97.81 83 LYS B C 1
ATOM 1812 O O . LYS B 1 83 ? -12.953 8.812 0.027 1 97.81 83 LYS B O 1
ATOM 1817 N N . ILE B 1 84 ? -14.25 10.273 0.967 1 98.31 84 ILE B N 1
ATOM 1818 C CA . ILE B 1 84 ? -15.195 9.281 1.46 1 98.31 84 ILE B CA 1
ATOM 1819 C C . ILE B 1 84 ? -15.883 8.594 0.281 1 98.31 84 ILE B C 1
ATOM 1821 O O . ILE B 1 84 ? -16.016 7.367 0.265 1 98.31 84 ILE B O 1
ATOM 1825 N N . VAL B 1 85 ? -16.281 9.352 -0.658 1 98.69 85 VAL B N 1
ATOM 1826 C CA . VAL B 1 85 ? -16.938 8.805 -1.84 1 98.69 85 VAL B CA 1
ATOM 1827 C C . VAL B 1 85 ? -15.969 7.906 -2.607 1 98.69 85 VAL B C 1
ATOM 1829 O O . VAL B 1 85 ? -16.344 6.824 -3.061 1 98.69 85 VAL B O 1
ATOM 1832 N N . ALA B 1 86 ? -14.734 8.391 -2.779 1 98.81 86 ALA B N 1
ATOM 1833 C CA . ALA B 1 86 ? -13.734 7.551 -3.443 1 98.81 86 ALA B CA 1
ATOM 1834 C C . ALA B 1 86 ? -13.586 6.207 -2.732 1 98.81 86 ALA B C 1
ATOM 1836 O O . ALA B 1 86 ? -13.539 5.16 -3.381 1 98.81 86 ALA B O 1
ATOM 1837 N N . PHE B 1 87 ? -13.539 6.312 -1.386 1 98.88 87 PHE B N 1
ATOM 1838 C CA . PHE B 1 87 ? -13.414 5.078 -0.616 1 98.88 87 PHE B CA 1
ATOM 1839 C C . PHE B 1 87 ? -14.633 4.188 -0.811 1 98.88 87 PHE B C 1
ATOM 1841 O O . PHE B 1 87 ? -14.5 2.973 -0.957 1 98.88 87 PHE B O 1
ATOM 1848 N N . ALA B 1 88 ? -15.789 4.723 -0.799 1 98.81 88 ALA B N 1
ATOM 1849 C CA . ALA B 1 88 ? -17.016 3.973 -1.03 1 98.81 88 ALA B CA 1
ATOM 1850 C C . ALA B 1 88 ? -17 3.303 -2.402 1 98.81 88 ALA B C 1
ATOM 1852 O O . ALA B 1 88 ? -17.438 2.156 -2.545 1 98.81 88 ALA B O 1
ATOM 1853 N N . ILE B 1 89 ? -16.516 4.004 -3.396 1 98.88 89 ILE B N 1
ATOM 1854 C CA . ILE B 1 89 ? -16.438 3.457 -4.746 1 98.88 89 ILE B CA 1
ATOM 1855 C C . ILE B 1 89 ? -15.492 2.26 -4.758 1 98.88 89 ILE B C 1
ATOM 1857 O O . ILE B 1 89 ? -15.789 1.23 -5.367 1 98.88 89 ILE B O 1
ATOM 1861 N N . VAL B 1 90 ? -14.336 2.412 -4.094 1 98.88 90 VAL B N 1
ATOM 1862 C CA . VAL B 1 90 ? -13.406 1.291 -3.982 1 98.88 90 VAL B CA 1
ATOM 1863 C C . VAL B 1 90 ? -14.117 0.089 -3.367 1 98.88 90 VAL B C 1
ATOM 1865 O O . VAL B 1 90 ? -13.977 -1.038 -3.848 1 98.88 90 VAL B O 1
ATOM 1868 N N . GLY B 1 91 ? -14.875 0.332 -2.301 1 98.62 91 GLY B N 1
ATOM 1869 C CA . GLY B 1 91 ? -15.641 -0.731 -1.67 1 98.62 91 GLY B CA 1
ATOM 1870 C C . GLY B 1 91 ? -16.656 -1.369 -2.6 1 98.62 91 GLY B C 1
ATOM 1871 O O . GLY B 1 91 ? -16.781 -2.596 -2.648 1 98.62 91 GLY B O 1
ATOM 1872 N N . LEU B 1 92 ? -17.344 -0.564 -3.326 1 98.69 92 LEU B N 1
ATOM 1873 C CA . LEU B 1 92 ? -18.344 -1.069 -4.258 1 98.69 92 LEU B CA 1
ATOM 1874 C C . LEU B 1 92 ? -17.688 -1.875 -5.375 1 98.69 92 LEU B C 1
ATOM 1876 O O . LEU B 1 92 ? -18.203 -2.928 -5.766 1 98.69 92 LEU B O 1
ATOM 1880 N N . LEU B 1 93 ? -16.594 -1.391 -5.871 1 98.81 93 LEU B N 1
ATOM 1881 C CA . LEU B 1 93 ? -15.859 -2.074 -6.934 1 98.81 93 LEU B CA 1
ATOM 1882 C C . LEU B 1 93 ? -15.367 -3.439 -6.461 1 98.81 93 LEU B C 1
ATOM 1884 O O . LEU B 1 93 ? -15.18 -4.352 -7.27 1 98.81 93 LEU B O 1
ATOM 1888 N N . SER B 1 94 ? -15.188 -3.566 -5.164 1 98.81 94 SER B N 1
ATOM 1889 C CA . SER B 1 94 ? -14.594 -4.797 -4.648 1 98.81 94 SER B CA 1
ATOM 1890 C C . SER B 1 94 ? -15.617 -5.926 -4.598 1 98.81 94 SER B C 1
ATOM 1892 O O . SER B 1 94 ? -15.258 -7.094 -4.461 1 98.81 94 SER B O 1
ATOM 1894 N N . ILE B 1 95 ? -16.844 -5.645 -4.762 1 98.62 95 ILE B N 1
ATOM 1895 C CA . ILE B 1 95 ? -17.922 -6.613 -4.582 1 98.62 95 ILE B CA 1
ATOM 1896 C C . ILE B 1 95 ? -17.797 -7.715 -5.629 1 98.62 95 ILE B C 1
ATOM 1898 O O . ILE B 1 95 ? -17.844 -8.906 -5.301 1 98.62 95 ILE B O 1
ATOM 1902 N N . VAL B 1 96 ? -17.625 -7.355 -6.879 1 98.62 96 VAL B N 1
ATOM 1903 C CA . VAL B 1 96 ? -17.562 -8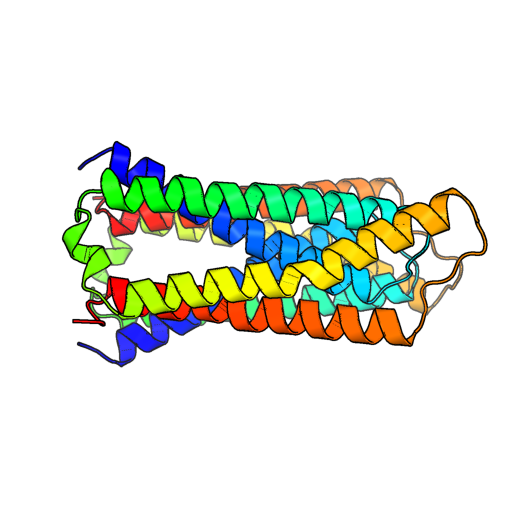.32 -7.969 1 98.62 96 VAL B CA 1
ATOM 1904 C C . VAL B 1 96 ? -16.359 -9.242 -7.785 1 98.62 96 VAL B C 1
ATOM 1906 O O . VAL B 1 96 ? -16.5 -10.469 -7.758 1 98.62 96 VAL B O 1
ATOM 1909 N N . PRO B 1 97 ? -15.164 -8.734 -7.602 1 98.88 97 PRO B N 1
ATOM 1910 C CA . PRO B 1 97 ? -14.039 -9.633 -7.344 1 98.88 97 PRO B CA 1
ATOM 1911 C C . PRO B 1 97 ? -14.273 -10.555 -6.152 1 98.88 97 PRO B C 1
ATOM 1913 O O . PRO B 1 97 ? -13.977 -11.75 -6.227 1 98.88 97 PRO B O 1
ATOM 1916 N N . THR B 1 98 ? -14.789 -10.008 -5.043 1 98.81 98 THR B N 1
ATOM 1917 C CA . THR B 1 98 ? -15.055 -10.82 -3.861 1 98.81 98 THR B CA 1
ATOM 1918 C C . THR B 1 98 ? -15.969 -11.992 -4.203 1 98.81 98 THR B C 1
ATOM 1920 O O . THR B 1 98 ? -15.672 -13.133 -3.855 1 98.81 98 THR B O 1
ATOM 1923 N N . MET B 1 99 ? -17.016 -11.719 -4.922 1 98.81 99 MET B N 1
ATOM 1924 C CA . MET B 1 99 ? -17.953 -12.773 -5.297 1 98.81 99 MET B CA 1
ATOM 1925 C C . MET B 1 99 ? -17.297 -13.812 -6.188 1 98.81 99 MET B C 1
ATOM 1927 O O . MET B 1 99 ? -17.531 -15.008 -6.035 1 98.81 99 MET B O 1
ATOM 1931 N N . ARG B 1 100 ? -16.516 -13.344 -7.098 1 98.81 100 ARG B N 1
ATOM 1932 C CA . ARG B 1 100 ? -15.812 -14.25 -8 1 98.81 100 ARG B CA 1
ATOM 1933 C C . ARG B 1 100 ? -14.789 -15.094 -7.25 1 98.81 100 ARG B C 1
ATOM 1935 O O . ARG B 1 100 ? -14.711 -16.312 -7.445 1 98.81 100 ARG B O 1
ATOM 1942 N N . PHE B 1 101 ? -14.008 -14.453 -6.387 1 98.81 101 PHE B N 1
ATOM 1943 C CA . PHE B 1 101 ? -13.016 -15.188 -5.609 1 98.81 101 PHE B CA 1
ATOM 1944 C C . PHE B 1 101 ? -13.68 -16.297 -4.805 1 98.81 101 PHE B C 1
ATOM 1946 O O . PHE B 1 101 ? -13.195 -17.438 -4.789 1 98.81 101 PHE B O 1
ATOM 1953 N N . LEU B 1 102 ? -14.758 -15.977 -4.191 1 98.56 102 LEU B N 1
ATOM 1954 C CA . LEU B 1 102 ? -15.477 -16.953 -3.389 1 98.56 102 LEU B CA 1
ATOM 1955 C C . LEU B 1 102 ? -16.016 -18.078 -4.266 1 98.56 102 LEU B C 1
ATOM 1957 O O . LEU B 1 102 ? -15.898 -19.266 -3.924 1 98.56 102 LEU B O 1
ATOM 1961 N N . SER B 1 103 ? -16.609 -17.656 -5.355 1 98.56 103 SER B N 1
ATOM 1962 C CA . SER B 1 103 ? -17.188 -18.641 -6.273 1 98.56 103 SER B CA 1
ATOM 1963 C C . SER B 1 103 ? -16.109 -19.562 -6.84 1 98.56 103 SER B C 1
ATOM 1965 O O . SER B 1 103 ? -16.281 -20.781 -6.852 1 98.56 103 SER B O 1
ATOM 1967 N N . TRP B 1 104 ? -15.078 -18.984 -7.359 1 98.62 104 TRP B N 1
ATOM 1968 C CA . TRP B 1 104 ? -13.984 -19.766 -7.93 1 98.62 104 TRP B CA 1
ATOM 1969 C C . TRP B 1 104 ? -13.391 -20.719 -6.895 1 98.62 104 TRP B C 1
ATOM 1971 O O . TRP B 1 104 ? -13.086 -21.875 -7.203 1 98.62 104 TRP B O 1
ATOM 1981 N N . ASN B 1 105 ? -13.211 -20.234 -5.684 1 98.38 105 ASN B N 1
ATOM 1982 C CA . ASN B 1 105 ? -12.656 -21.047 -4.605 1 98.38 105 ASN B CA 1
ATOM 1983 C C . ASN B 1 105 ? -13.547 -22.25 -4.293 1 98.38 105 ASN B C 1
ATOM 1985 O O . ASN B 1 105 ? -13.047 -23.359 -4.133 1 98.38 105 ASN B O 1
ATOM 1989 N N . ARG B 1 106 ? -14.797 -22.062 -4.281 1 98.12 106 ARG B N 1
ATOM 1990 C CA . ARG B 1 106 ? -15.742 -23.141 -4.039 1 98.12 106 ARG B CA 1
ATOM 1991 C C . ARG B 1 106 ? -15.695 -24.172 -5.168 1 98.12 106 ARG B C 1
ATOM 1993 O O . ARG B 1 106 ? -15.664 -25.375 -4.91 1 98.12 106 ARG B O 1
ATOM 2000 N N . GLN B 1 107 ? -15.703 -23.703 -6.328 1 97.81 107 GLN B N 1
ATOM 2001 C CA . GLN B 1 107 ? -15.703 -24.594 -7.488 1 97.81 107 GLN B CA 1
ATOM 2002 C C . GLN B 1 107 ? -14.406 -25.391 -7.574 1 97.81 107 GLN B C 1
ATOM 2004 O O . GLN B 1 107 ? -14.422 -26.578 -7.891 1 97.81 107 GLN B O 1
ATOM 2009 N N . ALA B 1 108 ? -13.352 -24.75 -7.305 1 97 108 ALA B N 1
ATOM 2010 C CA . ALA B 1 108 ? -12.055 -25.406 -7.348 1 97 108 ALA B CA 1
ATOM 2011 C C . ALA B 1 108 ? -11.93 -26.453 -6.242 1 97 108 ALA B C 1
ATOM 2013 O O . ALA B 1 108 ? -11.25 -27.469 -6.406 1 97 108 ALA B O 1
ATOM 2014 N N . GLY B 1 109 ? -12.477 -26.219 -5.078 1 93.88 109 GLY B N 1
ATOM 2015 C CA . GLY B 1 109 ? -12.461 -27.172 -3.975 1 93.88 109 GLY B CA 1
ATOM 2016 C C . GLY B 1 109 ? -13.172 -28.469 -4.293 1 93.88 109 GLY B C 1
ATOM 2017 O O . GLY B 1 109 ? -12.789 -29.531 -3.793 1 93.88 109 GLY B O 1
ATOM 2018 N N . GLY B 1 110 ? -14.18 -28.469 -5.113 1 92.12 110 GLY B N 1
ATOM 2019 C CA . GLY B 1 110 ? -14.969 -29.641 -5.438 1 92.12 110 GLY B CA 1
ATOM 2020 C C . GLY B 1 110 ? -14.586 -30.281 -6.758 1 92.12 110 GLY B C 1
ATOM 2021 O O . GLY B 1 110 ? -15.086 -31.344 -7.109 1 92.12 110 GLY B O 1
ATOM 2022 N N . ASN B 1 111 ? -13.734 -29.609 -7.52 1 93.12 111 ASN B N 1
ATOM 2023 C CA . ASN B 1 111 ? -13.375 -30.047 -8.859 1 93.12 111 ASN B CA 1
ATOM 2024 C C . ASN B 1 111 ? -11.922 -29.703 -9.195 1 93.12 111 ASN B C 1
ATOM 2026 O O . ASN B 1 111 ? -11.625 -28.594 -9.633 1 93.12 111 ASN B O 1
ATOM 2030 N N . PRO B 1 112 ? -11.07 -30.594 -9.148 1 89.25 112 PRO B N 1
A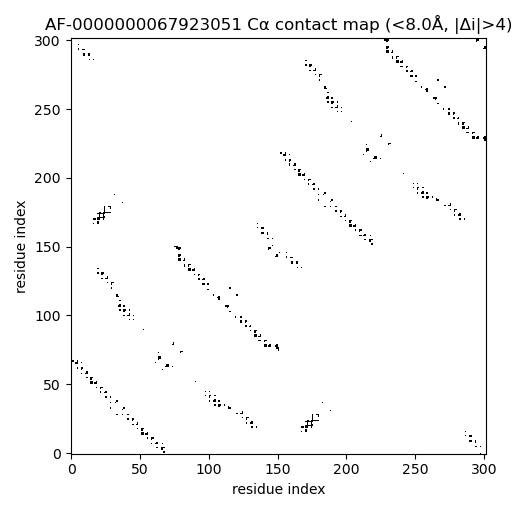TOM 2031 C CA . PRO B 1 112 ? -9.648 -30.328 -9.375 1 89.25 112 PRO B CA 1
ATOM 2032 C C . PRO B 1 112 ? -9.352 -29.844 -10.789 1 89.25 112 PRO B C 1
ATOM 2034 O O . PRO B 1 112 ? -8.281 -29.281 -11.039 1 89.25 112 PRO B O 1
ATOM 2037 N N . SER B 1 113 ? -10.305 -30.047 -11.711 1 94.19 113 SER B N 1
ATOM 2038 C CA . SER B 1 113 ? -10.086 -29.656 -13.102 1 94.19 113 SER B CA 1
ATOM 2039 C C . SER B 1 113 ? -10.688 -28.281 -13.391 1 94.19 113 SER B C 1
ATOM 2041 O O . SER B 1 113 ? -10.656 -27.812 -14.531 1 94.19 113 SER B O 1
ATOM 2043 N N . PHE B 1 114 ? -11.172 -27.75 -12.414 1 96.62 114 PHE B N 1
ATOM 2044 C CA . PHE B 1 114 ? -11.781 -26.438 -12.602 1 96.62 114 PHE B CA 1
ATOM 2045 C C . PHE B 1 114 ? -10.766 -25.438 -13.109 1 96.62 114 PHE B C 1
ATOM 2047 O O . PHE B 1 114 ? -9.641 -25.359 -12.602 1 96.62 114 PHE B O 1
ATOM 2054 N N . ALA B 1 115 ? -11.219 -24.641 -14.078 1 97.25 115 ALA B N 1
ATOM 2055 C CA . ALA B 1 115 ? -10.438 -23.531 -14.602 1 97.25 115 ALA B CA 1
ATOM 2056 C C . ALA B 1 115 ? -11.258 -22.234 -14.594 1 97.25 115 ALA B C 1
ATOM 2058 O O . ALA B 1 115 ? -12.422 -22.234 -14.992 1 97.25 115 ALA B O 1
ATOM 2059 N N . VAL B 1 116 ? -10.68 -21.203 -14.164 1 98.12 116 VAL B N 1
ATOM 2060 C CA . VAL B 1 116 ? -11.352 -19.906 -14.102 1 98.12 116 VAL B CA 1
ATOM 2061 C C . VAL B 1 116 ? -11.734 -19.453 -15.516 1 98.12 116 VAL B C 1
ATOM 2063 O O . VAL B 1 116 ? -10.875 -19.391 -16.406 1 98.12 116 VAL B O 1
ATOM 2066 N N . PRO B 1 117 ? -12.992 -19.125 -15.75 1 98.19 117 PRO B N 1
ATOM 2067 C CA . PRO B 1 117 ? -13.391 -18.641 -17.078 1 98.19 117 PRO B CA 1
ATOM 2068 C C . PRO B 1 117 ? -12.695 -17.344 -17.469 1 98.19 117 PRO B C 1
ATOM 2070 O O . PRO B 1 117 ? -12.633 -16.406 -16.672 1 98.19 117 PRO B O 1
ATOM 2073 N N . ALA B 1 118 ? -12.328 -17.297 -18.734 1 97.88 118 ALA B N 1
ATOM 2074 C CA . ALA B 1 118 ? -11.5 -16.203 -19.219 1 97.88 118 ALA B CA 1
ATOM 2075 C C . ALA B 1 118 ? -12.234 -14.875 -19.125 1 97.88 118 ALA B C 1
ATOM 2077 O O . ALA B 1 118 ? -11.641 -13.852 -18.766 1 97.88 118 ALA B O 1
ATOM 2078 N N . ALA B 1 119 ? -13.461 -14.852 -19.406 1 98.25 119 ALA B N 1
ATOM 2079 C CA . ALA B 1 119 ? -14.234 -13.609 -19.375 1 98.25 119 ALA B CA 1
ATOM 2080 C C . ALA B 1 119 ? -14.367 -13.086 -17.953 1 98.25 119 ALA B C 1
ATOM 2082 O O . ALA B 1 119 ? -14.289 -11.875 -17.719 1 98.25 119 ALA B O 1
ATOM 2083 N N . GLU B 1 120 ? -14.609 -13.945 -17 1 98.62 120 GLU B N 1
ATOM 2084 C CA . GLU B 1 120 ? -14.703 -13.555 -15.602 1 98.62 120 GLU B CA 1
ATOM 2085 C C . GLU B 1 120 ? -13.367 -13.008 -15.094 1 98.62 120 GLU B C 1
ATOM 2087 O O . GLU B 1 120 ? -13.336 -12.008 -14.375 1 98.62 120 GLU B O 1
ATOM 2092 N N . LEU B 1 121 ? -12.359 -13.688 -15.477 1 98.69 121 LEU B N 1
ATOM 2093 C CA . LEU B 1 121 ? -11.031 -13.25 -15.062 1 98.69 121 LEU B CA 1
ATOM 2094 C C . LEU B 1 121 ? -10.719 -11.859 -15.609 1 98.69 121 LEU B C 1
ATOM 2096 O O . LEU B 1 121 ? -10.203 -11.008 -14.891 1 98.69 121 LEU B O 1
ATOM 2100 N N . ALA B 1 122 ? -11.023 -11.648 -16.875 1 98.56 122 ALA B N 1
ATOM 2101 C CA . ALA B 1 122 ? -10.797 -10.336 -17.484 1 98.56 122 ALA B CA 1
ATOM 2102 C C . ALA B 1 122 ? -11.562 -9.25 -16.734 1 98.56 122 ALA B C 1
ATOM 2104 O O . ALA B 1 122 ? -11.031 -8.172 -16.469 1 98.56 122 ALA B O 1
ATOM 2105 N N . SER B 1 123 ? -12.781 -9.57 -16.391 1 98.62 123 SER B N 1
ATOM 2106 C CA . SER B 1 123 ? -13.602 -8.641 -15.633 1 98.62 123 SER B CA 1
ATOM 2107 C C . SER B 1 123 ? -12.984 -8.344 -14.273 1 98.62 123 SER B C 1
ATOM 2109 O O . SER B 1 123 ? -12.867 -7.18 -13.883 1 98.62 123 SER B O 1
ATOM 2111 N N . VAL B 1 124 ? -12.562 -9.359 -13.555 1 98.81 124 VAL B N 1
ATOM 2112 C CA . VAL B 1 124 ? -11.969 -9.211 -12.234 1 98.81 124 VAL B CA 1
ATOM 2113 C C . VAL B 1 124 ? -10.695 -8.367 -12.328 1 98.81 124 VAL B C 1
ATOM 2115 O O . VAL B 1 124 ? -10.484 -7.465 -11.508 1 98.81 124 VAL B O 1
ATOM 2118 N N . LYS B 1 125 ? -9.891 -8.602 -13.312 1 98.81 125 LYS B N 1
ATOM 2119 C CA . LYS B 1 125 ? -8.664 -7.828 -13.492 1 98.81 125 LYS B CA 1
ATOM 2120 C C . LYS B 1 125 ? -8.969 -6.348 -13.695 1 98.81 125 LYS B C 1
ATOM 2122 O O . LYS B 1 125 ? -8.273 -5.488 -13.148 1 98.81 125 LYS B O 1
ATOM 2127 N N . ASN B 1 126 ? -10.023 -6.062 -14.438 1 98.81 126 ASN B N 1
ATOM 2128 C CA . ASN B 1 126 ? -10.414 -4.676 -14.664 1 98.81 126 ASN B CA 1
ATOM 2129 C C . ASN B 1 126 ? -10.922 -4.016 -13.383 1 98.81 126 ASN B C 1
ATOM 2131 O O . ASN B 1 126 ? -10.602 -2.859 -13.109 1 98.81 126 ASN B O 1
ATOM 2135 N N . TYR B 1 127 ? -11.656 -4.719 -12.617 1 98.88 127 TYR B N 1
ATOM 2136 C CA . TYR B 1 127 ? -12.18 -4.18 -11.367 1 98.88 127 TYR B CA 1
ATOM 2137 C C . TYR B 1 127 ? -11.047 -3.918 -10.375 1 98.88 127 TYR B C 1
ATOM 2139 O O . TYR B 1 127 ? -11.016 -2.871 -9.727 1 98.88 127 TYR B O 1
ATOM 2147 N N . VAL B 1 128 ? -10.125 -4.875 -10.266 1 98.81 128 VAL B N 1
ATOM 2148 C CA . VAL B 1 128 ? -9.008 -4.715 -9.336 1 98.81 128 VAL B CA 1
ATOM 2149 C C . VAL B 1 128 ? -8.141 -3.533 -9.758 1 98.81 128 VAL B C 1
ATOM 2151 O O . VAL B 1 128 ? -7.703 -2.746 -8.922 1 98.81 128 VAL B O 1
ATOM 2154 N N . ARG B 1 129 ? -7.953 -3.381 -11.062 1 98.5 129 ARG B N 1
ATOM 2155 C CA . ARG B 1 129 ? -7.215 -2.238 -11.586 1 98.5 129 ARG B CA 1
ATOM 2156 C C . ARG B 1 129 ? -7.91 -0.927 -11.242 1 98.5 129 ARG B C 1
ATOM 2158 O O . ARG B 1 129 ? -7.27 0.024 -10.789 1 98.5 129 ARG B O 1
ATOM 2165 N N . ALA B 1 130 ? -9.188 -0.896 -11.461 1 98.81 130 ALA B N 1
ATOM 2166 C CA . ALA B 1 130 ? -9.977 0.295 -11.148 1 98.81 130 ALA B CA 1
ATOM 2167 C C . ALA B 1 130 ? -9.922 0.609 -9.656 1 98.81 130 ALA B C 1
ATOM 2169 O O . ALA B 1 130 ? -9.828 1.774 -9.266 1 98.81 130 ALA B O 1
ATOM 2170 N N . GLU B 1 131 ? -9.977 -0.4 -8.82 1 98.88 131 GLU B N 1
ATOM 2171 C CA . GLU B 1 131 ? -9.844 -0.224 -7.379 1 98.88 131 GLU B CA 1
ATOM 2172 C C . GLU B 1 131 ? -8.531 0.469 -7.031 1 98.88 131 GLU B C 1
ATOM 2174 O O . GLU B 1 131 ? -8.508 1.421 -6.246 1 98.88 131 GLU B O 1
ATOM 2179 N N . GLY B 1 132 ? -7.477 -0.06 -7.645 1 98.62 132 GLY B N 1
ATOM 2180 C CA . GLY B 1 132 ? -6.176 0.541 -7.395 1 98.62 132 GLY B CA 1
ATOM 2181 C C . GLY B 1 132 ? -6.109 2.002 -7.793 1 98.62 132 GLY B C 1
ATOM 2182 O O . GLY B 1 132 ? -5.605 2.834 -7.035 1 98.62 132 GLY B O 1
ATOM 2183 N N . PHE B 1 133 ? -6.652 2.316 -8.93 1 98.5 133 PHE B N 1
ATOM 2184 C CA . PHE B 1 133 ? -6.613 3.678 -9.445 1 98.5 133 PHE B CA 1
ATOM 2185 C C . PHE B 1 133 ? -7.426 4.617 -8.57 1 98.5 133 PHE B C 1
ATOM 2187 O O . PHE B 1 133 ? -6.961 5.707 -8.219 1 98.5 133 PHE B O 1
ATOM 2194 N N . ILE B 1 134 ? -8.641 4.23 -8.219 1 98.88 134 ILE B N 1
ATOM 2195 C CA . ILE B 1 134 ? -9.508 5.078 -7.406 1 98.88 134 ILE B CA 1
ATOM 2196 C C . ILE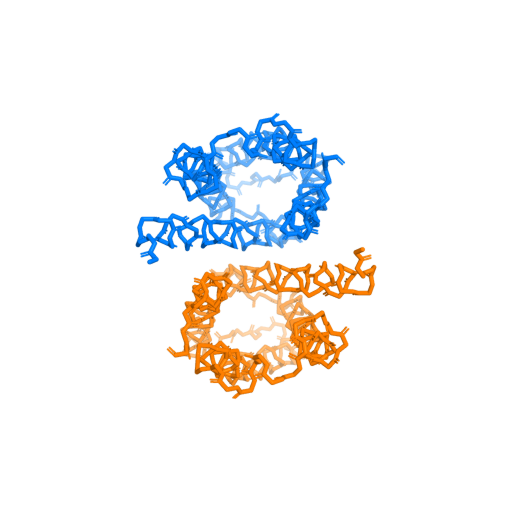 B 1 134 ? -8.945 5.188 -5.988 1 98.88 134 ILE B C 1
ATOM 2198 O O . ILE B 1 134 ? -9.023 6.246 -5.363 1 98.88 134 ILE B O 1
ATOM 2202 N N . PHE B 1 135 ? -8.406 4.07 -5.445 1 98.88 135 PHE B N 1
ATOM 2203 C CA . PHE B 1 135 ? -7.785 4.086 -4.125 1 98.88 135 PHE B CA 1
ATOM 2204 C C . PHE B 1 135 ? -6.691 5.141 -4.055 1 98.88 135 PHE B C 1
ATOM 2206 O O . PHE B 1 135 ? -6.559 5.84 -3.049 1 98.88 135 PHE B O 1
ATOM 2213 N N . LEU B 1 136 ? -5.957 5.316 -5.176 1 98.62 136 LEU B N 1
ATOM 2214 C CA . LEU B 1 136 ? -4.824 6.238 -5.18 1 98.62 136 LEU B CA 1
ATOM 2215 C C . LEU B 1 136 ? -5.301 7.684 -5.262 1 98.62 136 LEU B C 1
ATOM 2217 O O . LEU B 1 136 ? -4.523 8.617 -5.043 1 98.62 136 LEU B O 1
ATOM 2221 N N . LEU B 1 137 ? -6.586 7.934 -5.535 1 98.62 137 LEU B N 1
ATOM 2222 C CA . LEU B 1 137 ? -7.145 9.281 -5.477 1 98.62 137 LEU B CA 1
ATOM 2223 C C . LEU B 1 137 ? -7.32 9.734 -4.031 1 98.62 137 LEU B C 1
ATOM 2225 O O . LEU B 1 137 ? -7.32 10.93 -3.748 1 98.62 137 LEU B O 1
ATOM 2229 N N . ILE B 1 138 ? -7.406 8.797 -3.156 1 98.69 138 ILE B N 1
ATOM 2230 C CA . ILE B 1 138 ? -7.762 9.094 -1.774 1 98.69 138 ILE B CA 1
ATOM 2231 C C . ILE B 1 138 ? -6.633 9.883 -1.112 1 98.69 138 ILE B C 1
ATOM 2233 O O . ILE B 1 138 ? -6.871 10.938 -0.514 1 98.69 138 ILE B O 1
ATOM 2237 N N . PRO B 1 139 ? -5.348 9.484 -1.275 1 98 139 PRO B N 1
ATOM 2238 C CA . PRO B 1 139 ? -4.289 10.305 -0.679 1 98 139 PRO B CA 1
ATOM 2239 C C . PRO B 1 139 ? -4.137 11.664 -1.36 1 98 139 PRO B C 1
ATOM 2241 O O . PRO B 1 139 ? -3.6 12.602 -0.766 1 98 139 PRO B O 1
ATOM 2244 N N . VAL B 1 140 ? -4.598 11.773 -2.594 1 98.44 140 VAL B N 1
ATOM 2245 C CA . VAL B 1 140 ? -4.609 13.07 -3.254 1 98.44 140 VAL B CA 1
ATOM 2246 C C . VAL B 1 140 ? -5.539 14.023 -2.508 1 98.44 140 VAL B C 1
ATOM 2248 O O . VAL B 1 140 ? -5.148 15.141 -2.16 1 98.44 140 VAL B O 1
ATOM 2251 N N . PHE B 1 141 ? -6.754 13.586 -2.189 1 98.31 141 PHE B N 1
ATOM 2252 C CA . PHE B 1 141 ? -7.719 14.391 -1.443 1 98.31 141 PHE B CA 1
ATOM 2253 C C . PHE B 1 141 ? -7.23 14.641 -0.022 1 98.31 141 PHE B C 1
ATOM 2255 O O . PHE B 1 141 ? -7.41 15.734 0.517 1 98.31 141 PHE B O 1
ATOM 2262 N N . ALA B 1 142 ? -6.629 13.617 0.565 1 96.69 142 ALA B N 1
ATOM 2263 C CA . ALA B 1 142 ? -6.102 13.766 1.92 1 96.69 142 ALA B CA 1
ATOM 2264 C C . ALA B 1 142 ? -5.035 14.859 1.976 1 96.69 142 ALA B C 1
ATOM 2266 O O . ALA B 1 142 ? -5.027 15.68 2.895 1 96.69 142 ALA B O 1
ATOM 2267 N N . ALA B 1 143 ? -4.133 14.883 1.011 1 96.06 143 ALA B N 1
ATOM 2268 C CA . ALA B 1 143 ? -3.086 15.898 0.949 1 96.06 143 ALA B CA 1
ATOM 2269 C C . ALA B 1 143 ? -3.682 17.297 0.777 1 96.06 143 ALA B C 1
ATOM 2271 O O . ALA B 1 143 ? -3.229 18.25 1.408 1 96.06 143 ALA B O 1
ATOM 2272 N N . ALA B 1 144 ? -4.668 17.391 -0.09 1 96.5 144 ALA B N 1
ATOM 2273 C CA . ALA B 1 144 ? -5.332 18.672 -0.324 1 96.5 144 ALA B CA 1
ATOM 2274 C C . ALA B 1 144 ? -6.016 19.172 0.944 1 96.5 144 ALA B C 1
ATOM 2276 O O . ALA B 1 144 ? -5.879 20.344 1.305 1 96.5 144 ALA B O 1
ATOM 2277 N N . MET B 1 145 ? -6.684 18.266 1.609 1 94.31 145 MET B N 1
ATOM 2278 C CA . MET B 1 145 ? -7.383 18.656 2.834 1 94.31 145 MET B CA 1
ATOM 2279 C C . MET B 1 145 ? -6.398 19.109 3.902 1 94.31 145 MET B C 1
ATOM 2281 O O . MET B 1 145 ? -6.641 20.109 4.582 1 94.31 145 MET B O 1
ATOM 2285 N N . ALA B 1 146 ? -5.316 18.406 4.078 1 90.44 146 ALA B N 1
ATOM 2286 C CA . ALA B 1 146 ? -4.293 18.734 5.066 1 90.44 146 ALA B CA 1
ATOM 2287 C C . ALA B 1 146 ? -3.688 20.109 4.793 1 90.44 146 ALA B C 1
ATOM 2289 O O . ALA B 1 146 ? -3.133 20.75 5.699 1 90.44 146 ALA B O 1
ATOM 2290 N N . ARG B 1 147 ? -3.844 20.625 3.605 1 91.69 147 ARG B N 1
ATOM 2291 C CA . ARG B 1 147 ? -3.26 21.906 3.225 1 91.69 147 ARG B CA 1
ATOM 2292 C C . ARG B 1 147 ? -4.328 23 3.129 1 91.69 147 ARG B C 1
ATOM 2294 O O . ARG B 1 147 ? -4.078 24.078 2.598 1 91.69 147 ARG B O 1
ATOM 2301 N N . GLY B 1 148 ? -5.574 22.625 3.562 1 90.38 148 GLY B N 1
ATOM 2302 C CA . GLY B 1 148 ? -6.598 23.641 3.766 1 90.38 148 GLY B CA 1
ATOM 2303 C C . GLY B 1 148 ? -7.543 23.781 2.59 1 90.38 148 GLY B C 1
ATOM 2304 O O . GLY B 1 148 ? -8.344 24.719 2.533 1 90.38 148 GLY B O 1
ATOM 2305 N N . TYR B 1 149 ? -7.414 22.906 1.637 1 93.62 149 TYR B N 1
ATOM 2306 C CA . TYR B 1 149 ? -8.359 22.953 0.526 1 93.62 149 TYR B CA 1
ATOM 2307 C C . TYR B 1 149 ? -9.719 22.406 0.949 1 93.62 149 TYR B C 1
ATOM 2309 O O . TYR B 1 149 ? -9.805 21.547 1.834 1 93.62 149 TYR B O 1
ATOM 2317 N N . GLY B 1 150 ? -10.758 22.875 0.234 1 93.44 150 GLY B N 1
ATOM 2318 C CA . GLY B 1 150 ? -12.078 22.312 0.434 1 93.44 150 GLY B CA 1
ATOM 2319 C C . GLY B 1 150 ? -13.047 23.266 1.093 1 93.44 150 GLY B C 1
ATOM 2320 O O . GLY B 1 150 ? -14.219 22.938 1.291 1 93.44 150 GLY B O 1
ATOM 2321 N N . TYR B 1 151 ? -12.648 24.375 1.512 1 88.88 151 TYR B N 1
ATOM 2322 C CA . TYR B 1 151 ? -13.516 25.375 2.109 1 88.88 151 TYR B CA 1
ATOM 2323 C C . TYR B 1 151 ? -13.75 26.531 1.146 1 88.88 151 TYR B C 1
ATOM 2325 O O . TYR B 1 151 ? -12.906 26.828 0.296 1 88.88 151 TYR B O 1
#

Foldseek 3Di:
DDPQQVVLVVLLVVLLVVLLVLLVVLLVLLVDDDALVSLVVSLVSVVVNVVSLVVNVVSVVCCQPVNDVHVVLQVQFVLNVLLVVLSVVLVVLVVLVNVLSVVQNVVCVVDRPDDRDPVSSVSNSVSSVVSNVSSVVNVVSVVCVVVPHRD/DDPQLVVLVVLLVVLLVVLLVLLVVLLVLLVDDDALVSLVVSLVSVVVNVVSLVVNVVSVVCCQPVNDVHVVLQPQFVLNVLLVVLSVVLVVLSPLLNVLSVVQNVVCVVPRPDDRDPVSSVSNSVSSVVSNVSSVVNVVSVVCVVVPHRD

Sequence (302 aa):
MDTTDLLLAIAHHLLVFSLAGIIGAEFVLVRGDLGAATLKRLAGIDRHYGIIAALIVIVGVCRVIFGLKGWEFYVYNWVFWAKIVAFAIVGLLSIVPTMRFLSWNRQAGGNPSFAVPAAELASVKNYVRAEGFIFLLIPVFAAAMARGYGYMDTTDLLLAIAHHLLVFSLAGIIGAEFVLVRGDLGAATLKRLAGIDRHYGIIAALIVIVGVCRVIFGLKGWEFYVYNWVFWAKIVAFAIVGLLSIVPTMRFLSWNRQAGGNPSFAVPAAELASVKNYVRAEGFIFLLIPVFAAAMARGYGY

InterPro domains:
  IPR018706 Protein of unknown function DUF2214, membrane [PF09980] (5-150)

Radius of gyration: 20.5 Å; Cα contacts (8 Å, |Δi|>4): 352; chains: 2; bounding box: 38×58×42 Å

Solvent-accessible surface area (backbone atoms only — not comparable to full-atom values): 15459 Å² total; per-residue (Å²): 132,66,62,64,34,53,52,39,49,31,54,34,49,48,36,51,46,49,46,35,13,47,52,26,24,51,54,51,52,76,71,51,79,69,48,57,69,48,31,49,48,49,36,52,53,49,51,51,44,53,53,40,54,51,48,33,51,54,40,46,52,46,39,36,68,65,22,87,79,34,45,69,63,46,75,68,18,57,32,52,51,50,28,52,51,36,50,50,49,33,54,58,46,42,48,59,44,52,53,48,35,49,49,51,30,55,48,27,74,78,31,89,80,55,69,81,53,67,68,59,49,55,52,37,53,50,36,50,50,49,31,54,57,42,51,56,48,31,56,42,31,50,46,41,39,78,68,65,48,41,116,128,65,62,65,32,52,52,40,49,31,52,33,49,50,36,54,46,49,46,34,12,47,53,25,25,50,54,50,51,74,72,50,79,69,47,57,68,48,29,48,49,49,36,50,52,49,50,52,44,55,53,40,54,52,48,34,53,55,39,45,52,47,38,37,67,66,22,85,78,36,48,68,63,45,76,67,18,58,32,52,52,50,29,51,49,36,51,50,48,32,55,59,46,43,48,60,45,52,53,48,34,49,49,52,29,54,48,27,73,78,29,89,80,56,69,80,53,67,69,60,51,53,50,35,51,51,37,48,50,48,30,54,57,42,50,57,48,32,56,43,31,50,45,40,39,77,69,65,49,43,116

Organism: Mesorhizobium plurifarium (NCBI:txid69974)

Secondary structure (DSSP, 8-state):
--HHHHHHHHHHHHHHHHHHHHHHHHHHHTTS---HHHHHHHHHHHHHHHHHHHHHHHHHHHHHHHSTT-HHHHHT-HHHHHHHHHHHHHHHHTHHHHHHHHHHHHHHHH-TT----HHHHHHHHHHHHHHHHHHTHHHHHHHHHHTTTT-/--HHHHHHHHHHHHHHHHHHHHHHHHHHHTTS---HHHHHHHHHHHHHHHHHHHHHHHHHHHHHHHSSS-HHHHHT-HHHHHHHHHHHHHHHHTHHHHHHHHHHHHHHHH-TT----HHHHHHHHHHHHHHHHHHTHHHHHHHHHHTTTT-

Nearest PDB structures (foldseek):
  1ya9-assembly1_A  TM=5.811E-01  e=4.794E-01  Mus musculus
  9dm1-assembly1_S  TM=5.903E-01  e=6.179E-01  Mycolicibacterium smegmatis MC2 155
  7n9z-assembly1_H  TM=5.239E-01  e=7.569E-01  Escherichia coli
  6y07-assembly1_A  TM=4.736E-01  e=5.582E-01  synthetic construct
  9dm1-assembly1_S  TM=5.902E-01  e=4.033E-01  Mycolicibacterium smegmatis MC2 155

pLDDT: mean 96.91, std 3.81, range [61.81, 98.88]